Protein AF-A0A7Y1MWD8-F1 (afdb_monomer_lite)

Structure (mmCIF, N/CA/C/O backbone):
data_AF-A0A7Y1MWD8-F1
#
_entry.id   AF-A0A7Y1MWD8-F1
#
loop_
_atom_site.group_PDB
_atom_site.id
_atom_site.type_symbol
_atom_site.label_atom_id
_atom_site.label_alt_id
_atom_site.label_comp_id
_atom_site.label_asym_id
_atom_site.label_entity_id
_atom_site.label_seq_id
_atom_site.pdbx_PDB_ins_code
_atom_site.Cartn_x
_atom_site.Cartn_y
_atom_site.Cartn_z
_atom_site.occupancy
_atom_site.B_iso_or_equiv
_atom_site.auth_seq_id
_atom_site.auth_comp_id
_atom_site.auth_asym_id
_atom_site.auth_atom_id
_atom_site.pdbx_PDB_model_num
ATOM 1 N N . MET A 1 1 ? -10.451 -21.957 -18.153 1.00 35.81 1 MET A N 1
ATOM 2 C CA . MET A 1 1 ? -11.421 -21.081 -18.857 1.00 35.81 1 MET A CA 1
ATOM 3 C C . MET A 1 1 ? -12.885 -21.301 -18.444 1.00 35.81 1 MET A C 1
ATOM 5 O O . MET A 1 1 ? -13.737 -20.634 -19.006 1.00 35.81 1 MET A O 1
ATOM 9 N N . ALA A 1 2 ? -13.194 -22.135 -17.436 1.00 28.91 2 ALA A N 1
ATOM 10 C CA . ALA A 1 2 ? -14.556 -22.263 -16.885 1.00 28.91 2 ALA A CA 1
ATOM 11 C C . ALA A 1 2 ? -14.658 -21.968 -15.367 1.00 28.91 2 ALA A C 1
ATOM 13 O O . ALA A 1 2 ? -15.746 -22.026 -14.815 1.00 28.91 2 ALA A O 1
ATOM 14 N N . GLU A 1 3 ? -13.555 -21.599 -14.703 1.00 30.69 3 GLU A N 1
ATOM 15 C CA . GLU A 1 3 ? -13.519 -21.265 -13.262 1.00 30.69 3 GLU A CA 1
ATOM 16 C C . GLU A 1 3 ? -13.404 -19.757 -12.971 1.00 30.69 3 GLU A C 1
ATOM 18 O O . GLU A 1 3 ? -13.522 -19.333 -11.830 1.00 30.69 3 GLU A O 1
ATOM 23 N N . LEU A 1 4 ? -13.234 -18.918 -13.999 1.00 37.88 4 LEU A N 1
ATOM 24 C CA . LEU A 1 4 ? -13.079 -17.459 -13.855 1.00 37.88 4 LEU A CA 1
ATOM 25 C C . LEU A 1 4 ? -14.415 -16.688 -13.812 1.00 37.88 4 LEU A C 1
ATOM 27 O O . LEU A 1 4 ? -14.412 -15.463 -13.850 1.00 37.88 4 LEU A O 1
ATOM 31 N N . MET A 1 5 ? -15.557 -17.382 -13.758 1.00 34.47 5 MET A N 1
ATOM 32 C CA . MET A 1 5 ? -16.899 -16.772 -13.809 1.00 34.47 5 MET A CA 1
ATOM 33 C C . MET A 1 5 ? -17.680 -16.824 -12.483 1.00 34.47 5 MET A C 1
ATOM 35 O O . MET A 1 5 ? -18.848 -16.448 -12.463 1.00 34.47 5 MET A O 1
ATOM 39 N N . LEU A 1 6 ? -17.058 -17.235 -11.371 1.00 39.47 6 LEU A N 1
ATOM 40 C CA . LEU A 1 6 ? -17.701 -17.293 -10.046 1.00 39.47 6 LEU A CA 1
ATOM 41 C C . LEU A 1 6 ? -16.884 -16.576 -8.952 1.00 39.47 6 LEU A C 1
ATOM 43 O O . LEU A 1 6 ? -16.659 -17.110 -7.873 1.00 39.47 6 LEU A O 1
ATOM 47 N N . LEU A 1 7 ? -16.449 -15.347 -9.224 1.00 43.91 7 LEU A N 1
ATOM 48 C CA . LEU A 1 7 ? -15.982 -14.381 -8.220 1.00 43.91 7 LEU A CA 1
ATOM 49 C C . LEU A 1 7 ? -16.829 -13.125 -8.458 1.00 43.91 7 LEU A C 1
ATOM 51 O O . LEU A 1 7 ? -16.586 -12.396 -9.410 1.00 43.91 7 LEU A O 1
ATOM 55 N N . GLY A 1 8 ? -17.941 -12.885 -7.779 1.00 44.38 8 GLY A N 1
ATOM 56 C CA . GLY A 1 8 ? -18.158 -12.935 -6.342 1.00 44.38 8 GLY A CA 1
ATOM 57 C C . GLY A 1 8 ? -18.746 -11.563 -6.018 1.00 44.38 8 GLY A C 1
ATOM 58 O O . GLY A 1 8 ? -18.102 -10.548 -6.277 1.00 44.38 8 GLY A O 1
ATOM 59 N N . ASP A 1 9 ? -19.995 -11.513 -5.564 1.00 42.94 9 ASP A N 1
ATOM 60 C CA . ASP A 1 9 ? -20.619 -10.282 -5.081 1.00 42.94 9 ASP A CA 1
ATOM 61 C C . ASP A 1 9 ? -19.860 -9.822 -3.829 1.00 42.94 9 ASP A C 1
ATOM 63 O O . ASP A 1 9 ? -20.204 -10.184 -2.705 1.00 42.94 9 ASP A O 1
ATOM 67 N N . TRP A 1 10 ? -18.784 -9.054 -4.014 1.00 56.12 10 TRP A N 1
ATOM 68 C CA . TRP A 1 10 ? -18.056 -8.397 -2.931 1.00 56.12 10 TRP A CA 1
ATOM 69 C C . TRP A 1 10 ? -18.946 -7.281 -2.378 1.00 56.12 10 TRP A C 1
ATOM 71 O O . TRP A 1 10 ? -18.819 -6.112 -2.748 1.00 56.12 10 TRP A O 1
ATOM 81 N N . LYS A 1 11 ? -19.925 -7.648 -1.551 1.00 47.03 11 LYS A N 1
ATOM 82 C CA . LYS A 1 11 ? -20.819 -6.699 -0.897 1.00 47.03 11 LYS A CA 1
ATOM 83 C C . LYS A 1 11 ? -20.106 -6.165 0.339 1.00 47.03 11 LYS A C 1
ATOM 85 O O . LYS A 1 11 ? -19.959 -6.867 1.329 1.00 47.03 11 LYS A O 1
ATOM 90 N N . MET A 1 12 ? -19.615 -4.938 0.227 1.00 64.25 12 MET A N 1
ATOM 91 C CA . MET A 1 12 ? -18.764 -4.302 1.228 1.00 64.25 12 MET A CA 1
ATOM 92 C C . MET A 1 12 ? -19.562 -3.200 1.915 1.00 64.25 12 MET A C 1
ATOM 94 O O . MET A 1 12 ? -20.048 -2.290 1.241 1.00 64.25 12 MET A O 1
ATOM 98 N N . ASP A 1 13 ? -19.671 -3.246 3.241 1.00 69.56 13 ASP A N 1
ATOM 99 C CA . ASP A 1 13 ? -20.407 -2.223 3.997 1.00 69.56 13 ASP A CA 1
ATOM 100 C C . ASP A 1 13 ? -19.641 -0.888 4.076 1.00 69.56 13 ASP A C 1
ATOM 102 O O . ASP A 1 13 ? -20.240 0.175 4.253 1.00 69.56 13 ASP A O 1
ATOM 106 N N . VAL A 1 14 ? -18.312 -0.919 3.893 1.00 79.88 14 VAL A N 1
ATOM 107 C CA . VAL A 1 14 ? -17.433 0.255 3.985 1.00 79.88 14 VAL A CA 1
ATOM 108 C C . VAL A 1 14 ? -16.586 0.408 2.713 1.00 79.88 14 VAL A C 1
ATOM 110 O O . VAL A 1 14 ? -15.815 -0.494 2.375 1.00 79.88 14 VAL A O 1
ATOM 113 N N . PRO A 1 15 ? -16.663 1.550 1.998 1.00 88.62 15 PRO A N 1
ATOM 114 C CA . PRO A 1 15 ? -15.811 1.798 0.839 1.00 88.62 15 PRO A CA 1
ATOM 115 C C . PRO A 1 15 ? -14.349 2.042 1.259 1.00 88.62 15 PRO A C 1
ATOM 117 O O . PRO A 1 15 ? -14.100 2.597 2.336 1.00 88.62 15 PRO A O 1
ATOM 120 N N . PRO A 1 16 ? -13.364 1.720 0.397 1.00 94.50 16 PRO A N 1
ATOM 121 C CA . PRO A 1 16 ? -11.957 1.950 0.705 1.00 94.50 16 PRO A CA 1
ATOM 122 C C . PRO A 1 16 ? -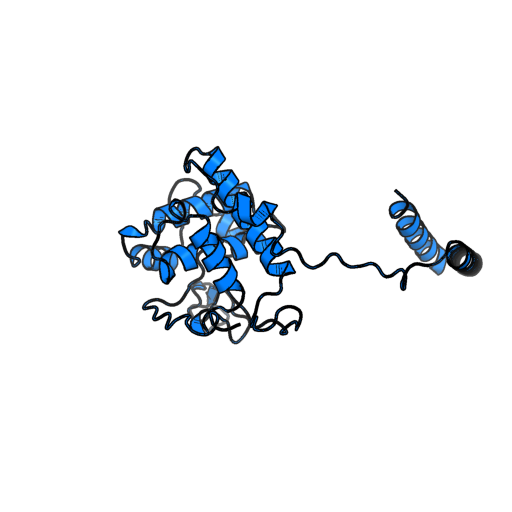11.665 3.441 0.909 1.00 94.50 16 PRO A C 1
ATOM 124 O O . PRO A 1 16 ? -12.227 4.315 0.242 1.00 94.50 16 PRO A O 1
ATOM 127 N N . PHE A 1 17 ? -10.736 3.736 1.814 1.00 94.88 17 PHE A N 1
ATOM 128 C CA . PHE A 1 17 ? -10.360 5.093 2.203 1.00 94.88 17 PHE A CA 1
ATOM 129 C C . PHE A 1 17 ? -8.835 5.223 2.292 1.00 94.88 17 PHE A C 1
ATOM 131 O O . PHE A 1 17 ? -8.158 4.243 2.580 1.00 94.88 17 PHE A O 1
ATOM 138 N N . PRO A 1 18 ? -8.256 6.409 2.037 1.00 96.06 18 PRO A N 1
ATOM 139 C CA . PRO A 1 18 ? -6.812 6.567 2.122 1.00 96.06 18 PRO A CA 1
ATOM 140 C C . PRO A 1 18 ? -6.378 6.593 3.591 1.00 96.06 18 PRO A C 1
ATOM 142 O O . PRO A 1 18 ? -6.902 7.382 4.378 1.00 96.06 18 PRO A O 1
ATOM 145 N N . CYS A 1 19 ? -5.395 5.768 3.937 1.00 95.06 19 CYS A N 1
ATOM 146 C CA . CYS A 1 19 ? -4.824 5.670 5.279 1.00 95.06 19 CYS A CA 1
ATOM 147 C C . CYS A 1 19 ? -3.603 6.588 5.428 1.00 95.06 19 CYS A C 1
ATOM 149 O O . CYS A 1 19 ? -3.406 7.205 6.470 1.00 95.06 19 CYS A O 1
ATOM 151 N N . PHE A 1 20 ? -2.803 6.719 4.365 1.00 94.69 20 PHE A N 1
ATOM 152 C CA . PHE A 1 20 ? -1.527 7.432 4.379 1.00 94.69 20 PHE A CA 1
ATOM 153 C C . PHE A 1 20 ? -1.511 8.600 3.376 1.00 94.69 20 PHE A C 1
ATOM 155 O O . PHE A 1 20 ? -1.855 8.454 2.192 1.00 94.69 20 PHE A O 1
ATOM 162 N N . PHE A 1 21 ? -1.075 9.783 3.818 1.00 93.25 21 PHE A N 1
ATOM 163 C CA . PHE A 1 21 ? -1.112 11.024 3.025 1.00 93.25 21 PHE A CA 1
ATOM 164 C C . PHE A 1 21 ? 0.229 11.348 2.352 1.00 93.25 21 PHE A C 1
ATOM 166 O O . PHE A 1 21 ? 0.897 10.439 1.863 1.00 93.25 21 PHE A O 1
ATOM 173 N N . GLY A 1 22 ? 0.567 12.632 2.185 1.00 89.62 22 GLY A N 1
ATOM 174 C CA . GLY A 1 22 ? 1.819 13.045 1.552 1.00 89.62 22 GLY A CA 1
ATOM 175 C C . GLY A 1 22 ? 3.028 12.735 2.434 1.00 89.62 22 GLY A C 1
ATOM 176 O O . GLY A 1 22 ? 2.896 12.658 3.648 1.00 89.62 22 GLY A O 1
ATOM 177 N N . LEU A 1 23 ? 4.216 12.601 1.832 1.00 89.62 23 LEU A N 1
ATOM 178 C CA . LEU A 1 23 ? 5.446 12.251 2.561 1.00 89.62 23 LEU A CA 1
ATOM 179 C C . LEU A 1 23 ? 5.719 13.200 3.739 1.00 89.62 23 LEU A C 1
ATOM 181 O O . LEU A 1 23 ? 6.055 12.740 4.821 1.00 89.62 23 LEU A O 1
ATOM 185 N N . LYS A 1 24 ? 5.519 14.511 3.545 1.00 88.00 24 LYS A N 1
ATOM 186 C CA . LYS A 1 24 ? 5.703 15.514 4.607 1.00 88.00 24 LYS A CA 1
ATOM 187 C C . LYS A 1 24 ? 4.749 15.309 5.783 1.00 88.00 24 LYS A C 1
ATOM 189 O O . LYS A 1 24 ? 5.176 15.416 6.923 1.00 88.00 24 LYS A O 1
ATOM 194 N N . ASP A 1 25 ? 3.481 15.013 5.497 1.00 87.19 25 ASP A N 1
ATOM 195 C CA . ASP A 1 25 ? 2.478 14.758 6.535 1.00 87.19 25 ASP A CA 1
ATOM 196 C C . ASP A 1 25 ? 2.807 13.452 7.269 1.00 87.19 25 ASP A C 1
ATOM 198 O O . ASP A 1 25 ? 2.752 13.386 8.490 1.00 87.19 25 ASP A O 1
ATOM 202 N N . PHE A 1 26 ? 3.209 12.428 6.512 1.00 89.19 26 PHE A N 1
ATOM 203 C CA . PHE A 1 26 ? 3.546 11.108 7.031 1.00 89.19 26 PHE A CA 1
ATOM 204 C C . PHE A 1 26 ? 4.786 11.123 7.937 1.00 89.19 26 PHE A C 1
ATOM 206 O O . PHE A 1 26 ? 4.775 10.508 8.994 1.00 89.19 26 PHE A O 1
ATOM 213 N N . GLN A 1 27 ? 5.825 11.881 7.577 1.00 87.94 27 GLN A N 1
ATOM 214 C CA . GLN A 1 27 ? 7.021 12.067 8.410 1.00 87.94 27 GLN A CA 1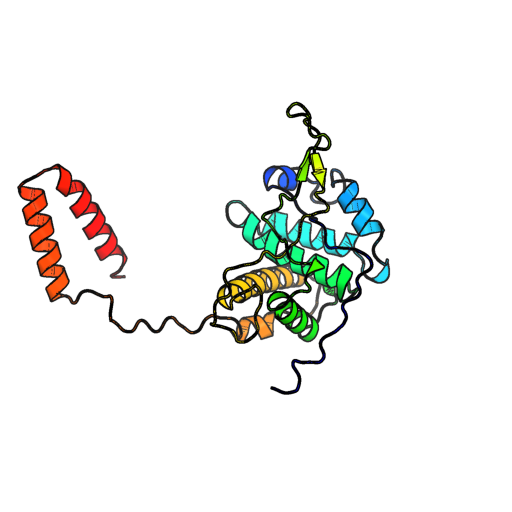
ATOM 215 C C . GLN A 1 27 ? 6.746 12.839 9.712 1.00 87.94 27 GLN A C 1
ATOM 217 O O . GLN A 1 27 ? 7.580 12.823 10.612 1.00 87.94 27 GLN A O 1
ATOM 222 N N . GLY A 1 28 ? 5.609 13.534 9.811 1.00 84.81 28 GLY A N 1
ATOM 223 C CA . GLY A 1 28 ? 5.189 14.233 11.026 1.00 84.81 28 GLY A CA 1
ATOM 224 C C . GLY A 1 28 ? 4.442 13.357 12.038 1.00 84.81 28 GLY A C 1
ATOM 225 O O . GLY A 1 28 ? 4.146 13.845 13.133 1.00 84.81 28 GLY A O 1
ATOM 226 N N . LEU A 1 29 ? 4.118 12.108 11.680 1.00 87.50 29 LEU A N 1
ATOM 227 C CA . LEU A 1 29 ? 3.439 11.154 12.559 1.00 87.50 29 LEU A CA 1
ATOM 228 C C . LEU A 1 29 ? 4.373 10.646 13.659 1.00 87.50 29 LEU A C 1
ATOM 230 O O . LEU A 1 29 ? 5.594 10.623 13.495 1.00 87.50 29 LEU A O 1
ATOM 234 N N . ASN A 1 30 ? 3.792 10.209 14.775 1.00 83.94 30 ASN A N 1
ATOM 235 C CA . ASN A 1 30 ? 4.554 9.506 15.796 1.00 83.94 30 ASN A CA 1
ATOM 236 C C . ASN A 1 30 ? 4.939 8.104 15.295 1.00 83.94 30 ASN A C 1
ATOM 238 O O . ASN A 1 30 ? 4.140 7.405 14.668 1.00 83.94 30 ASN A O 1
ATOM 242 N N . THR A 1 31 ? 6.173 7.689 15.560 1.00 79.50 31 THR A N 1
ATOM 243 C CA . THR A 1 31 ? 6.682 6.351 15.240 1.00 79.50 31 THR A CA 1
ATOM 244 C C . THR A 1 31 ? 6.049 5.265 16.107 1.00 79.50 31 THR A C 1
ATOM 246 O O . THR A 1 31 ? 5.780 4.180 15.603 1.00 79.50 31 THR A O 1
ATOM 249 N N . HIS A 1 32 ? 5.801 5.542 17.390 1.00 76.88 32 HIS A N 1
ATOM 250 C CA . HIS A 1 32 ? 5.496 4.515 18.396 1.00 76.88 32 HIS A CA 1
ATOM 251 C C . HIS A 1 32 ? 4.019 4.412 18.770 1.00 76.88 32 HIS A C 1
ATOM 253 O O . HIS A 1 32 ? 3.574 3.363 19.228 1.00 76.88 32 HIS A O 1
ATOM 259 N N . ASP A 1 33 ? 3.255 5.482 18.587 1.00 84.81 33 ASP A N 1
ATOM 260 C CA . ASP A 1 33 ? 1.837 5.523 18.929 1.00 84.81 33 ASP A CA 1
ATOM 261 C C . ASP A 1 33 ? 1.013 6.128 17.790 1.00 84.81 33 ASP A C 1
ATOM 263 O O . ASP A 1 33 ? 1.538 6.421 16.717 1.00 84.81 33 ASP A O 1
ATOM 267 N N . LEU A 1 34 ? -0.297 6.244 18.008 1.00 85.62 34 LEU A N 1
ATOM 268 C CA . LEU A 1 34 ? -1.229 6.854 17.063 1.00 85.62 34 LEU A CA 1
ATOM 269 C C . LEU A 1 34 ? -1.530 8.329 17.407 1.00 85.62 34 LEU A C 1
ATOM 271 O O . LEU A 1 34 ? -2.643 8.814 17.164 1.00 85.62 34 LEU A O 1
ATOM 275 N N . ASP A 1 35 ? -0.585 9.015 18.059 1.00 77.12 35 ASP A N 1
ATOM 276 C CA . ASP A 1 35 ? -0.647 10.453 18.285 1.00 77.12 35 ASP A CA 1
ATOM 277 C C . ASP A 1 35 ? -0.299 11.207 16.995 1.00 77.12 35 ASP A C 1
ATOM 279 O O . ASP A 1 35 ? 0.701 10.936 16.325 1.00 77.12 35 ASP A O 1
ATOM 283 N N . LYS A 1 36 ? -1.120 12.213 16.678 1.00 84.75 36 LYS A N 1
ATOM 284 C CA . LYS A 1 36 ? -1.130 12.994 15.420 1.00 84.75 36 LYS A CA 1
ATOM 285 C C . LYS A 1 36 ? -1.690 12.282 14.187 1.00 84.75 36 LYS A C 1
ATOM 287 O O . LYS A 1 36 ? -1.770 12.911 13.126 1.00 84.75 36 LYS A O 1
ATOM 292 N N . GLU A 1 37 ? -2.141 11.036 14.297 1.00 90.19 37 GLU A N 1
ATOM 293 C CA . GLU A 1 37 ? -2.909 10.387 13.239 1.00 90.19 37 GLU A CA 1
ATOM 294 C C . GLU A 1 37 ? -4.157 11.199 12.890 1.00 90.19 37 GLU A C 1
ATOM 296 O O . GLU A 1 37 ? -4.806 11.827 13.731 1.00 90.19 37 GLU A O 1
ATOM 301 N N . ASN A 1 38 ? -4.527 11.162 11.612 1.00 91.38 38 ASN A N 1
ATOM 302 C CA . ASN A 1 38 ? -5.751 11.803 11.169 1.00 91.38 38 ASN A CA 1
ATOM 303 C C . ASN A 1 38 ? -6.965 11.150 11.853 1.00 91.38 38 ASN A C 1
ATOM 305 O O . ASN A 1 38 ? -7.164 9.938 11.754 1.00 91.38 38 ASN A O 1
ATOM 309 N N . SER A 1 39 ? -7.794 11.964 12.509 1.00 90.81 39 SER A N 1
ATOM 310 C CA . SER A 1 39 ? -8.936 11.484 13.292 1.00 90.81 39 SER A CA 1
ATOM 311 C C . SER A 1 39 ? -9.958 10.706 12.464 1.00 90.81 39 SER A C 1
ATOM 313 O O . SER A 1 39 ? -10.532 9.748 12.971 1.00 90.81 39 SER A O 1
ATOM 315 N N . GLU A 1 40 ? -10.159 11.059 11.191 1.00 91.62 40 GLU A N 1
ATOM 316 C CA . GLU A 1 40 ? -11.082 10.342 10.304 1.00 91.62 40 GLU A CA 1
ATOM 317 C C . GLU A 1 40 ? -10.525 8.966 9.913 1.00 91.62 40 GLU A C 1
ATOM 319 O O . GLU A 1 40 ? -11.274 7.995 9.856 1.00 91.62 40 GLU A O 1
ATOM 324 N N . VAL A 1 41 ? -9.211 8.856 9.683 1.00 92.94 41 VAL A N 1
ATOM 325 C CA . VAL A 1 41 ? -8.562 7.557 9.426 1.00 92.94 41 VAL A CA 1
ATOM 326 C C . VAL A 1 41 ? -8.692 6.659 10.650 1.00 92.94 41 VAL A C 1
ATOM 328 O O . VAL A 1 41 ? -9.110 5.512 10.518 1.00 92.94 41 VAL A O 1
ATOM 331 N N . ARG A 1 42 ? -8.402 7.195 11.840 1.00 93.31 42 ARG A N 1
ATOM 332 C CA . ARG A 1 42 ? -8.526 6.460 13.102 1.00 93.31 42 ARG A CA 1
ATOM 333 C C . ARG A 1 42 ? -9.959 5.994 13.347 1.00 93.31 42 ARG A C 1
ATOM 335 O O . ARG A 1 42 ? -10.164 4.811 13.568 1.00 93.31 42 ARG A O 1
ATOM 342 N N . GLN A 1 43 ? -10.942 6.881 13.191 1.00 92.94 43 GLN A N 1
ATOM 343 C CA . GLN A 1 43 ? -12.358 6.535 13.336 1.00 92.94 43 GLN A CA 1
ATOM 344 C C . GLN A 1 43 ? -12.787 5.419 12.373 1.00 92.94 43 GLN A C 1
ATOM 346 O O . GLN A 1 43 ? -13.545 4.535 12.761 1.00 92.94 43 GLN A O 1
ATOM 351 N N . LYS A 1 44 ? -12.317 5.448 11.119 1.00 93.31 44 LYS A N 1
ATOM 352 C CA . LYS A 1 44 ? -12.633 4.391 10.151 1.00 93.31 44 LYS A CA 1
ATOM 353 C C . LYS A 1 44 ? -11.993 3.061 10.520 1.00 93.31 44 LYS A C 1
ATOM 355 O O . LYS A 1 44 ? -12.654 2.046 10.373 1.00 93.31 44 LYS A O 1
ATOM 360 N N . LEU A 1 45 ? -10.751 3.063 11.007 1.00 94.44 45 LEU A N 1
ATOM 361 C CA . LEU A 1 45 ? -10.082 1.848 11.483 1.00 94.44 45 LEU A CA 1
ATOM 362 C C . LEU A 1 45 ? -10.737 1.291 12.755 1.00 94.44 45 LEU A C 1
ATOM 364 O O . LEU A 1 45 ? -10.909 0.083 12.851 1.00 94.44 45 LEU A O 1
ATOM 368 N N . ASP A 1 46 ? -11.149 2.154 13.688 1.00 93.44 46 ASP A N 1
ATOM 369 C CA . ASP A 1 46 ? -11.883 1.769 14.905 1.00 93.44 46 ASP A CA 1
ATOM 370 C C . ASP A 1 46 ? -13.269 1.179 14.592 1.00 93.44 46 ASP A C 1
ATOM 372 O O . ASP A 1 46 ? -13.809 0.406 15.379 1.00 93.44 46 ASP A O 1
ATOM 376 N N . GLY A 1 47 ? -13.856 1.549 13.449 1.00 92.06 47 GLY A N 1
ATOM 377 C CA . GLY A 1 47 ? -15.129 1.010 12.969 1.00 92.06 47 GLY A CA 1
ATOM 378 C C . GLY A 1 47 ? -15.029 -0.347 12.264 1.00 92.06 47 GLY A C 1
ATOM 379 O O . GLY A 1 47 ? -16.066 -0.905 11.914 1.00 92.06 47 GLY A O 1
ATOM 380 N N . ILE A 1 48 ? -13.820 -0.866 12.027 1.00 93.38 48 ILE A N 1
ATOM 381 C CA . ILE A 1 48 ? -13.612 -2.202 11.449 1.00 93.38 48 ILE A CA 1
ATOM 382 C C . ILE A 1 48 ? -13.768 -3.249 12.554 1.00 93.38 48 ILE A C 1
ATOM 384 O O . ILE A 1 48 ? -13.465 -2.983 13.717 1.00 93.38 48 ILE A O 1
ATOM 388 N N . ASP A 1 49 ? -14.236 -4.445 12.191 1.00 91.19 49 ASP A N 1
ATOM 389 C CA . ASP A 1 49 ? -14.383 -5.558 13.127 1.00 91.19 49 ASP A CA 1
ATOM 390 C C . ASP A 1 49 ? -13.097 -5.775 13.944 1.00 91.19 49 ASP A C 1
ATOM 392 O O . ASP A 1 49 ? -11.983 -5.840 13.412 1.00 91.19 49 ASP A O 1
ATOM 396 N N . ILE A 1 50 ? -13.262 -5.894 15.263 1.00 90.94 50 ILE A N 1
ATOM 397 C CA . ILE A 1 50 ? -12.164 -6.057 16.218 1.00 90.94 50 ILE A CA 1
ATOM 398 C C . ILE A 1 50 ? -11.268 -7.261 15.885 1.00 90.94 50 ILE A C 1
ATOM 400 O O . ILE A 1 50 ? -10.063 -7.220 16.141 1.00 90.94 50 ILE A O 1
ATOM 404 N N . ARG A 1 51 ? -11.826 -8.309 15.264 1.00 92.56 51 ARG A N 1
ATOM 405 C CA . ARG A 1 51 ? -11.106 -9.517 14.832 1.00 92.56 51 ARG A CA 1
ATOM 406 C C . ARG A 1 51 ? -10.054 -9.221 13.762 1.00 92.56 51 ARG A C 1
ATOM 408 O O . ARG A 1 51 ? -9.047 -9.919 13.706 1.00 92.56 51 ARG A O 1
ATOM 415 N N . CYS A 1 52 ? -10.230 -8.158 12.976 1.00 92.88 52 CYS A N 1
ATOM 416 C CA . CYS A 1 52 ? -9.276 -7.744 11.948 1.00 92.88 52 CYS A CA 1
ATOM 417 C C . CYS A 1 52 ? -8.036 -7.038 12.522 1.00 92.88 52 CYS A C 1
ATOM 419 O O . CYS A 1 52 ? -7.087 -6.775 11.783 1.00 92.88 52 CYS A O 1
ATOM 421 N N . ALA A 1 53 ? -8.036 -6.683 13.817 1.00 95.50 53 ALA A N 1
ATOM 422 C CA . ALA A 1 53 ? -6.948 -5.957 14.478 1.00 95.50 53 ALA A CA 1
ATOM 423 C C . ALA A 1 53 ? -6.451 -4.748 13.649 1.00 95.50 53 ALA A C 1
ATOM 425 O O . ALA A 1 53 ? -5.250 -4.579 13.406 1.00 95.50 53 ALA A O 1
ATOM 426 N N . ALA A 1 54 ? -7.390 -3.922 13.169 1.00 96.38 54 ALA A N 1
ATOM 427 C CA . ALA A 1 54 ? -7.142 -2.892 12.157 1.00 96.38 54 ALA A CA 1
ATOM 428 C C . ALA A 1 54 ? -6.060 -1.878 12.558 1.00 96.38 54 ALA A C 1
ATOM 430 O O . ALA A 1 54 ? -5.175 -1.573 11.757 1.00 96.38 54 ALA A O 1
ATOM 431 N N . LEU A 1 55 ? -6.086 -1.396 13.806 1.00 95.69 55 LEU A N 1
ATOM 432 C CA . LEU A 1 55 ? -5.072 -0.470 14.318 1.00 95.69 55 LEU A CA 1
ATOM 433 C C . LEU A 1 55 ? -3.678 -1.104 14.375 1.00 95.69 55 LEU A C 1
ATOM 435 O O . LEU A 1 55 ? -2.706 -0.462 13.988 1.00 95.69 55 LEU A O 1
ATOM 439 N N . SER A 1 56 ? -3.570 -2.363 14.809 1.00 96.12 56 SER A N 1
ATOM 440 C CA . SER A 1 56 ? -2.290 -3.078 14.843 1.00 96.12 56 SER A CA 1
ATOM 441 C C . SER A 1 56 ? -1.741 -3.279 13.431 1.00 96.12 56 SER A C 1
ATOM 443 O O . SER A 1 56 ? -0.583 -2.964 13.172 1.00 96.12 56 SER A O 1
ATOM 445 N N . SER A 1 57 ? -2.588 -3.707 12.490 1.00 97.56 57 SER A N 1
ATOM 446 C CA . SER A 1 57 ? -2.211 -3.853 11.077 1.00 97.56 57 SER A CA 1
ATOM 447 C C . SER A 1 57 ? -1.762 -2.518 10.466 1.00 97.56 57 SER A C 1
ATOM 449 O O . SER A 1 57 ? -0.738 -2.460 9.786 1.00 97.56 57 SER A O 1
ATOM 451 N N . TYR A 1 58 ? -2.474 -1.424 10.755 1.00 97.44 58 TYR A N 1
ATOM 452 C CA . TYR A 1 58 ? -2.085 -0.076 10.335 1.00 97.44 58 TYR A CA 1
ATOM 453 C C . TYR A 1 58 ? -0.720 0.335 10.907 1.00 97.44 58 TYR A C 1
ATOM 455 O O . TYR A 1 58 ? 0.120 0.843 10.163 1.00 97.44 58 TYR A O 1
ATOM 463 N N . SER A 1 59 ? -0.472 0.092 12.198 1.00 96.38 59 SER A N 1
ATOM 464 C CA . SER A 1 59 ? 0.798 0.427 12.856 1.00 96.38 59 SER A CA 1
ATOM 465 C C . SER A 1 59 ? 1.987 -0.309 12.241 1.00 96.38 59 SER A C 1
ATOM 467 O O . SER A 1 59 ? 3.031 0.305 12.026 1.00 96.38 59 SER A O 1
ATOM 469 N N . LEU A 1 60 ? 1.822 -1.583 11.876 1.00 97.12 60 LEU A N 1
ATOM 470 C CA . LEU A 1 60 ? 2.860 -2.359 11.191 1.00 97.12 60 LEU A CA 1
ATOM 471 C C . LEU A 1 60 ? 3.185 -1.790 9.809 1.00 97.12 60 LEU A C 1
ATOM 473 O O . LEU A 1 60 ? 4.351 -1.623 9.450 1.00 97.12 60 LEU A O 1
ATOM 477 N N . VAL A 1 61 ? 2.156 -1.426 9.042 1.00 97.38 61 VAL A N 1
ATOM 478 C CA . VAL A 1 61 ? 2.344 -0.782 7.736 1.00 97.38 61 VAL A CA 1
ATOM 479 C C . VAL A 1 61 ? 3.001 0.590 7.887 1.00 97.38 61 VAL A C 1
ATOM 481 O O . VAL A 1 61 ? 3.874 0.945 7.093 1.00 97.38 61 VAL A O 1
ATOM 484 N N . LYS A 1 62 ? 2.626 1.360 8.914 1.00 96.00 62 LYS A N 1
ATOM 485 C CA . LYS A 1 62 ? 3.259 2.643 9.229 1.00 96.00 62 LYS A CA 1
ATOM 486 C C . LYS A 1 62 ? 4.749 2.467 9.526 1.00 96.00 62 LYS A C 1
ATOM 488 O O . LYS A 1 62 ? 5.551 3.179 8.924 1.00 96.00 62 LYS A O 1
ATOM 493 N N . ALA A 1 63 ? 5.108 1.525 10.399 1.00 94.94 63 ALA A N 1
ATOM 494 C CA . ALA A 1 63 ? 6.498 1.234 10.748 1.00 94.94 63 ALA A CA 1
ATOM 495 C C . ALA A 1 63 ? 7.321 0.884 9.498 1.00 94.94 63 ALA A C 1
ATOM 497 O O . ALA A 1 63 ? 8.312 1.550 9.202 1.00 94.94 63 ALA A O 1
ATOM 498 N N . PHE A 1 64 ? 6.817 -0.042 8.676 1.00 96.12 64 PHE A N 1
ATOM 499 C CA . PHE A 1 64 ? 7.450 -0.413 7.412 1.00 96.12 64 PHE A CA 1
ATOM 500 C C . PHE A 1 64 ? 7.658 0.781 6.465 1.00 96.12 64 PHE A C 1
ATOM 502 O O . PHE A 1 64 ? 8.720 0.938 5.862 1.00 96.12 64 PHE A O 1
ATOM 509 N N . LEU A 1 65 ? 6.649 1.643 6.304 1.00 95.62 65 LEU A N 1
ATOM 510 C CA . LEU A 1 65 ? 6.754 2.806 5.421 1.00 95.62 65 LEU A CA 1
ATOM 511 C C . LEU A 1 65 ? 7.745 3.854 5.948 1.00 95.62 65 LEU A C 1
ATOM 513 O O . LEU A 1 65 ? 8.436 4.481 5.142 1.00 95.62 65 LEU A O 1
ATOM 517 N N . LEU A 1 66 ? 7.829 4.051 7.265 1.00 92.81 66 LEU A N 1
ATOM 518 C CA . LEU A 1 66 ? 8.797 4.970 7.872 1.00 92.81 66 LEU A CA 1
ATOM 519 C C . LEU A 1 66 ? 10.237 4.512 7.620 1.00 92.81 66 LEU A C 1
ATOM 521 O O . LEU A 1 66 ? 11.092 5.345 7.319 1.00 92.81 66 LEU A O 1
ATOM 525 N N . GLU A 1 67 ? 10.484 3.206 7.666 1.00 92.06 67 GLU A N 1
ATOM 526 C CA . GLU A 1 67 ? 11.819 2.639 7.488 1.00 92.06 67 GLU A CA 1
ATOM 527 C C . GLU A 1 67 ? 12.216 2.476 6.009 1.00 92.06 67 GLU A C 1
ATOM 529 O O . GLU A 1 67 ? 13.315 2.856 5.597 1.00 92.06 67 GLU A O 1
ATOM 534 N N . HIS A 1 68 ? 11.314 1.968 5.164 1.00 90.69 68 HIS A N 1
ATOM 535 C CA . HIS A 1 68 ? 11.679 1.500 3.821 1.00 90.69 68 HIS A CA 1
ATOM 536 C C . HIS A 1 68 ? 11.211 2.405 2.674 1.00 90.69 68 HIS A C 1
ATOM 538 O O . HIS A 1 68 ? 11.716 2.288 1.551 1.00 90.69 68 HIS A O 1
ATOM 544 N N . ALA A 1 69 ? 10.283 3.335 2.917 1.00 86.56 69 ALA A N 1
ATOM 545 C CA . ALA A 1 69 ? 9.594 4.081 1.863 1.00 86.56 69 ALA A CA 1
ATOM 546 C C . ALA A 1 69 ? 10.007 5.562 1.777 1.00 86.56 69 ALA A C 1
ATOM 548 O O . ALA A 1 69 ? 9.171 6.439 1.593 1.00 86.56 69 ALA A O 1
ATOM 549 N N . LEU A 1 70 ? 11.301 5.878 1.867 1.00 82.75 70 LEU A N 1
ATOM 550 C CA . LEU A 1 70 ? 11.779 7.268 1.817 1.00 82.75 70 LEU A CA 1
ATOM 551 C C . LEU A 1 70 ? 11.888 7.843 0.392 1.00 82.75 70 LEU A C 1
ATOM 553 O O . LEU A 1 70 ? 12.156 7.137 -0.587 1.00 82.75 70 LEU A O 1
ATOM 557 N N . GLY A 1 71 ? 11.721 9.165 0.289 1.00 88.50 71 GLY A N 1
ATOM 558 C CA . GLY A 1 71 ? 11.969 9.938 -0.929 1.00 88.50 71 GLY A CA 1
ATOM 559 C C . GLY A 1 71 ? 11.084 9.522 -2.106 1.00 88.50 71 GLY A C 1
ATOM 560 O O . GLY A 1 71 ? 9.860 9.445 -1.989 1.00 88.50 71 GLY A O 1
ATOM 561 N N . SER A 1 72 ? 11.706 9.251 -3.254 1.00 87.62 72 SER A N 1
ATOM 562 C CA . SER A 1 72 ? 11.010 8.870 -4.491 1.00 87.62 72 SER A CA 1
ATOM 563 C C . SER A 1 72 ? 10.251 7.540 -4.386 1.00 87.62 72 SER A C 1
ATOM 565 O O . SER A 1 72 ? 9.288 7.333 -5.124 1.00 87.62 72 SER A O 1
ATOM 567 N N . ARG A 1 73 ? 10.625 6.659 -3.446 1.00 90.31 73 ARG A N 1
ATOM 568 C CA . ARG A 1 73 ? 9.992 5.341 -3.257 1.00 90.31 73 ARG A CA 1
ATOM 569 C C . ARG A 1 73 ? 8.667 5.405 -2.503 1.00 90.31 73 ARG A C 1
ATOM 571 O O . ARG A 1 73 ? 7.840 4.509 -2.675 1.00 90.31 73 ARG A O 1
ATOM 578 N N . PHE A 1 74 ? 8.427 6.473 -1.734 1.00 94.12 74 PHE A N 1
ATOM 579 C CA . PHE A 1 74 ? 7.254 6.594 -0.863 1.00 94.12 74 PHE A CA 1
ATOM 580 C C . PHE A 1 74 ? 5.939 6.365 -1.600 1.00 94.12 74 PHE A C 1
ATOM 582 O O . PHE A 1 74 ? 5.071 5.633 -1.134 1.00 94.12 74 PHE A O 1
ATOM 589 N N . GLY A 1 75 ? 5.789 6.974 -2.779 1.00 94.44 75 GLY A N 1
ATOM 590 C CA . GLY A 1 75 ? 4.562 6.878 -3.564 1.00 94.44 75 GLY A CA 1
ATOM 591 C C . GLY A 1 75 ? 4.215 5.440 -3.951 1.00 94.44 75 GLY A C 1
ATOM 592 O O . GLY A 1 75 ? 3.061 5.042 -3.794 1.00 94.44 75 GLY A O 1
ATOM 593 N N . ILE A 1 76 ? 5.216 4.685 -4.412 1.00 94.25 76 ILE A N 1
ATOM 594 C CA . ILE A 1 76 ? 5.074 3.303 -4.885 1.00 94.25 76 ILE A CA 1
ATOM 595 C C . ILE A 1 76 ? 4.817 2.367 -3.703 1.00 94.25 76 ILE A C 1
ATOM 597 O O . ILE A 1 76 ? 3.829 1.636 -3.713 1.00 94.25 76 ILE A O 1
ATOM 601 N N . TYR A 1 77 ? 5.646 2.452 -2.660 1.00 97.12 77 TYR A N 1
ATOM 602 C CA . TYR A 1 77 ? 5.543 1.581 -1.488 1.00 97.12 77 TYR A CA 1
ATOM 603 C C . TYR A 1 77 ? 4.205 1.763 -0.780 1.00 97.12 77 TYR A C 1
ATOM 605 O O . TYR A 1 77 ? 3.465 0.802 -0.593 1.00 97.12 77 TYR A O 1
ATOM 613 N N . ARG A 1 78 ? 3.848 3.016 -0.477 1.00 96.81 78 ARG A N 1
ATOM 614 C CA . ARG A 1 78 ? 2.572 3.361 0.150 1.00 96.81 78 ARG A CA 1
ATOM 615 C C . ARG A 1 78 ? 1.387 2.896 -0.682 1.00 96.81 78 ARG A C 1
ATOM 617 O O . ARG A 1 78 ? 0.436 2.379 -0.121 1.00 96.81 78 ARG A O 1
ATOM 624 N N . SER A 1 79 ? 1.423 3.080 -2.004 1.00 95.25 79 SER A N 1
ATOM 625 C CA . SER A 1 79 ? 0.317 2.650 -2.862 1.00 95.25 79 SER A CA 1
ATOM 626 C C . SER A 1 79 ? 0.126 1.134 -2.844 1.00 95.25 79 SER A C 1
ATOM 628 O O . SER A 1 79 ? -1.015 0.687 -2.851 1.00 95.25 79 SER A O 1
ATOM 630 N N . ALA A 1 80 ? 1.209 0.356 -2.866 1.00 96.94 80 ALA A N 1
ATOM 631 C CA . ALA A 1 80 ? 1.127 -1.100 -2.872 1.00 96.94 80 ALA A CA 1
ATOM 632 C C . ALA A 1 80 ? 0.675 -1.643 -1.510 1.00 96.94 80 ALA A C 1
ATOM 634 O O . ALA A 1 80 ? -0.285 -2.406 -1.441 1.00 96.94 80 ALA A O 1
ATOM 635 N N . ILE A 1 81 ? 1.305 -1.200 -0.418 1.00 98.12 81 ILE A N 1
ATOM 636 C CA . ILE A 1 81 ? 1.004 -1.757 0.904 1.00 98.12 81 ILE A CA 1
ATOM 637 C C . ILE A 1 81 ? -0.348 -1.293 1.457 1.00 98.12 81 ILE A C 1
ATOM 639 O O . ILE A 1 81 ? -1.025 -2.046 2.145 1.00 98.12 81 ILE A O 1
ATOM 643 N N . GLU A 1 82 ? -0.795 -0.080 1.116 1.00 97.88 82 GLU A N 1
ATOM 644 C CA . GLU A 1 82 ? -2.118 0.406 1.517 1.00 97.88 82 GLU A CA 1
ATOM 645 C C . GLU A 1 82 ? -3.244 -0.353 0.805 1.00 97.88 82 GLU A C 1
ATOM 647 O O . GLU A 1 82 ? -4.289 -0.582 1.406 1.00 97.88 82 GLU A O 1
ATOM 652 N N . LYS A 1 83 ? -3.036 -0.793 -0.447 1.00 97.75 83 LYS A N 1
ATOM 653 C CA . LYS A 1 83 ? -3.981 -1.693 -1.127 1.00 97.75 83 LYS A CA 1
ATOM 654 C C . LYS A 1 83 ? -4.123 -3.007 -0.367 1.00 97.75 83 LYS A C 1
ATOM 656 O O . LYS A 1 83 ? -5.252 -3.417 -0.122 1.00 97.75 83 LYS A O 1
ATOM 661 N N . LEU A 1 84 ? -3.001 -3.623 0.019 1.00 98.50 84 LEU A N 1
ATOM 662 C CA . LEU A 1 84 ? -3.009 -4.869 0.787 1.00 98.50 84 LEU A CA 1
ATOM 663 C C . LEU A 1 84 ? -3.695 -4.679 2.144 1.00 98.50 84 LEU A C 1
ATOM 665 O O . LEU A 1 84 ? -4.572 -5.465 2.484 1.00 98.50 84 LEU A O 1
ATOM 669 N N . LEU A 1 85 ? -3.353 -3.610 2.872 1.00 98.56 85 LEU A N 1
ATOM 670 C CA . LEU A 1 85 ? -3.969 -3.272 4.158 1.00 98.56 85 LEU A CA 1
ATOM 671 C C . LEU A 1 85 ? -5.487 -3.115 4.037 1.00 98.56 85 LEU A C 1
ATOM 673 O O . LEU A 1 85 ? -6.239 -3.699 4.805 1.00 98.56 85 LEU A O 1
ATOM 677 N N . LEU A 1 86 ? -5.961 -2.328 3.071 1.00 97.69 86 LEU A N 1
ATOM 678 C CA . LEU A 1 86 ? -7.398 -2.140 2.893 1.00 97.69 86 LEU A CA 1
ATOM 679 C C . LEU A 1 86 ? -8.077 -3.444 2.478 1.00 97.69 86 LEU A C 1
ATOM 681 O O . LEU A 1 86 ? -9.174 -3.727 2.946 1.00 97.69 86 LEU A O 1
ATOM 685 N N . TRP A 1 87 ? -7.459 -4.227 1.593 1.00 97.62 87 TRP A N 1
ATOM 686 C CA . TRP A 1 87 ? -8.037 -5.485 1.130 1.00 97.62 87 TRP A CA 1
ATOM 687 C C . TRP A 1 87 ? -8.143 -6.499 2.271 1.00 97.62 87 TRP A C 1
ATOM 689 O O . TRP A 1 87 ? -9.203 -7.086 2.467 1.00 97.62 87 TRP A O 1
ATOM 699 N N . CYS A 1 88 ? -7.095 -6.651 3.084 1.00 97.25 88 CYS A N 1
ATOM 700 C CA . CYS A 1 88 ? -7.122 -7.602 4.191 1.00 97.25 88 CYS A CA 1
ATOM 701 C C . CYS A 1 88 ? -8.158 -7.213 5.248 1.00 97.25 88 CYS A C 1
ATOM 703 O O . CYS A 1 88 ? -8.823 -8.088 5.786 1.00 97.25 88 CYS A O 1
ATOM 705 N N . LEU A 1 89 ? -8.347 -5.914 5.501 1.00 96.81 89 LEU A N 1
ATOM 706 C CA . LEU A 1 89 ? -9.283 -5.440 6.517 1.00 96.81 89 LEU A CA 1
ATOM 707 C C . LEU A 1 89 ? -10.736 -5.397 6.045 1.00 96.81 89 LEU A C 1
ATOM 709 O O . LEU A 1 89 ? -11.626 -5.666 6.844 1.00 96.81 89 LEU A O 1
ATOM 713 N N . LEU A 1 90 ? -10.977 -5.011 4.791 1.00 95.56 90 LEU A N 1
ATOM 714 C CA . LEU A 1 90 ? -12.328 -4.770 4.286 1.00 95.56 90 LEU A CA 1
ATOM 715 C C . LEU A 1 90 ? -12.889 -5.964 3.510 1.00 95.56 90 LEU A C 1
ATOM 717 O O . LEU A 1 90 ? -14.102 -6.100 3.451 1.00 95.56 90 LEU A O 1
ATOM 721 N N . VAL A 1 91 ? -12.037 -6.759 2.848 1.00 94.75 91 VAL A N 1
ATOM 722 C CA . VAL A 1 91 ? -12.468 -7.838 1.936 1.00 94.75 91 VAL A CA 1
ATOM 723 C C . VAL A 1 91 ? -12.342 -9.200 2.605 1.00 94.75 91 VAL A C 1
ATOM 725 O O . VAL A 1 91 ? -13.293 -9.972 2.614 1.00 94.75 91 VAL A O 1
ATOM 728 N N . VAL A 1 92 ? -11.157 -9.512 3.135 1.00 95.50 92 VAL A N 1
ATOM 729 C CA . VAL A 1 92 ? -10.873 -10.831 3.733 1.00 95.50 92 VAL A CA 1
ATOM 730 C C . VAL A 1 92 ? -11.061 -10.845 5.251 1.00 95.50 92 VAL A C 1
ATOM 732 O O . VAL A 1 92 ? -11.109 -11.914 5.851 1.00 95.50 92 VAL A O 1
ATOM 735 N N . GLU A 1 93 ? -11.213 -9.669 5.862 1.00 95.69 93 GLU A N 1
ATOM 736 C CA . GLU A 1 93 ? -11.454 -9.484 7.297 1.00 95.69 93 GLU A CA 1
ATOM 737 C C . GLU A 1 93 ? -10.421 -10.204 8.188 1.00 95.69 93 GLU A C 1
ATOM 739 O O . GLU A 1 93 ? -10.743 -10.813 9.210 1.00 95.69 93 GLU A O 1
ATOM 744 N N . LYS A 1 94 ? -9.145 -10.130 7.794 1.00 96.56 94 LYS A N 1
ATOM 745 C CA . LYS A 1 94 ? -8.008 -10.702 8.526 1.00 96.56 94 LYS A CA 1
ATOM 746 C C . LYS A 1 94 ? -7.002 -9.619 8.929 1.00 96.56 94 LYS A C 1
ATOM 748 O O . LYS A 1 94 ? -6.744 -8.687 8.157 1.00 96.56 94 LYS A O 1
ATOM 753 N N . PRO A 1 95 ? -6.350 -9.767 10.097 1.00 97.94 95 PRO A N 1
ATOM 754 C CA . PRO A 1 95 ? -5.123 -9.042 10.393 1.00 97.94 95 PRO A CA 1
ATOM 755 C C . PRO A 1 95 ? -4.076 -9.285 9.306 1.00 97.94 95 PRO A C 1
ATOM 757 O O . PRO A 1 95 ? -3.912 -10.409 8.833 1.00 97.94 95 PRO A O 1
ATOM 760 N N . ILE A 1 96 ? -3.305 -8.255 8.953 1.00 98.12 96 ILE A N 1
ATOM 761 C CA . ILE A 1 96 ? -2.327 -8.341 7.854 1.00 98.12 96 ILE A CA 1
ATOM 762 C C . ILE A 1 96 ? -1.225 -9.393 8.102 1.00 98.12 96 ILE A C 1
ATOM 764 O O . ILE A 1 96 ? -0.643 -9.922 7.155 1.00 98.12 96 ILE A O 1
ATOM 768 N N . ILE A 1 97 ? -0.967 -9.723 9.373 1.00 98.12 97 ILE A N 1
ATOM 769 C CA . ILE A 1 97 ? 0.003 -10.745 9.797 1.00 98.12 97 ILE A CA 1
ATOM 770 C C . ILE A 1 97 ? -0.528 -12.178 9.670 1.00 98.12 97 ILE A C 1
ATOM 772 O O . ILE A 1 97 ? 0.251 -13.117 9.738 1.00 98.12 97 ILE A O 1
ATOM 776 N N . GLN A 1 98 ? -1.844 -12.352 9.510 1.00 98.06 98 GLN A N 1
ATOM 777 C CA . GLN A 1 98 ? -2.498 -13.662 9.404 1.00 98.06 98 GLN A CA 1
ATOM 778 C C . GLN A 1 98 ? -2.778 -14.070 7.952 1.00 98.06 98 GLN A C 1
ATOM 780 O O . GLN A 1 98 ? -3.459 -15.068 7.724 1.00 98.06 98 GLN A O 1
ATOM 785 N N . LEU A 1 99 ? -2.296 -13.297 6.975 1.00 98.25 99 LEU A N 1
ATOM 786 C CA . LEU A 1 99 ? -2.430 -13.667 5.571 1.00 98.25 99 LEU A CA 1
ATOM 787 C C . LEU A 1 99 ? -1.480 -14.814 5.228 1.00 98.25 99 LEU A C 1
ATOM 789 O O . LEU A 1 99 ? -0.297 -14.771 5.566 1.00 98.25 99 LEU A O 1
ATOM 793 N N . ASP A 1 100 ? -1.993 -15.804 4.508 1.00 97.75 100 ASP A N 1
ATOM 794 C CA . ASP A 1 100 ? -1.210 -16.911 3.966 1.00 97.75 100 ASP A CA 1
ATOM 795 C C . ASP A 1 100 ? -0.892 -16.727 2.466 1.00 97.75 100 ASP A C 1
ATOM 797 O O . ASP A 1 100 ? -1.244 -15.728 1.835 1.00 97.75 100 ASP A O 1
ATOM 801 N N . GLU A 1 101 ? -0.186 -17.687 1.859 1.00 96.50 101 GLU A N 1
ATOM 802 C CA . GLU A 1 101 ? 0.169 -17.620 0.433 1.00 96.50 101 GLU A CA 1
ATOM 803 C C . GLU A 1 101 ? -1.065 -17.611 -0.492 1.00 96.50 101 GLU A C 1
ATOM 805 O O . GLU A 1 101 ? -1.017 -17.018 -1.576 1.00 96.50 101 GLU A O 1
ATOM 810 N N . GLN A 1 102 ? -2.171 -18.247 -0.091 1.00 96.88 102 GLN A N 1
ATOM 811 C CA . GLN A 1 102 ? -3.414 -18.248 -0.860 1.00 96.88 102 GLN A CA 1
ATOM 812 C C . GLN A 1 102 ? -4.094 -16.878 -0.793 1.00 96.88 102 GLN A C 1
ATOM 814 O O . GLN A 1 102 ? -4.533 -16.379 -1.831 1.00 96.88 102 GLN A O 1
ATOM 819 N N . ASP A 1 103 ? -4.103 -16.238 0.375 1.00 98.06 103 ASP A N 1
ATOM 820 C CA . ASP A 1 103 ? -4.575 -14.865 0.540 1.00 98.06 103 ASP A CA 1
ATOM 821 C C . ASP A 1 103 ? -3.761 -13.900 -0.337 1.00 98.06 103 ASP A C 1
ATOM 823 O O . ASP A 1 103 ? -4.337 -13.066 -1.035 1.00 98.06 103 ASP A O 1
ATOM 827 N N . ILE A 1 104 ? -2.428 -14.041 -0.387 1.00 97.88 104 ILE A N 1
ATOM 828 C CA . ILE A 1 104 ? -1.597 -13.197 -1.261 1.00 97.88 104 ILE A CA 1
ATOM 829 C C . ILE A 1 104 ? -1.945 -13.415 -2.736 1.00 97.88 104 ILE A C 1
ATOM 831 O O . ILE A 1 104 ? -2.044 -12.439 -3.477 1.00 97.88 104 ILE A O 1
ATOM 835 N N . ARG A 1 105 ? -2.180 -14.653 -3.190 1.00 95.31 105 ARG A N 1
ATOM 836 C CA . ARG A 1 105 ? -2.643 -14.890 -4.572 1.00 95.31 105 ARG A CA 1
ATOM 837 C C . ARG A 1 105 ? -3.998 -14.240 -4.837 1.00 95.31 105 ARG A C 1
ATOM 839 O O . ARG A 1 105 ? -4.126 -13.535 -5.833 1.00 95.31 105 ARG A O 1
ATOM 846 N N . ALA A 1 106 ? -4.958 -14.410 -3.930 1.00 95.69 106 ALA A N 1
ATOM 847 C CA . ALA A 1 106 ? -6.283 -13.811 -4.055 1.00 95.69 106 ALA A CA 1
ATOM 848 C C . ALA A 1 106 ? -6.220 -12.274 -4.096 1.00 95.69 106 ALA A C 1
ATOM 850 O O . ALA A 1 106 ? -6.935 -11.643 -4.874 1.00 95.69 106 ALA A O 1
ATOM 851 N N . PHE A 1 107 ? -5.322 -11.661 -3.322 1.00 96.69 107 PHE A N 1
ATOM 852 C CA . PHE A 1 107 ? -5.053 -10.227 -3.401 1.00 96.69 107 PHE A CA 1
ATOM 853 C C . PHE A 1 107 ? -4.489 -9.815 -4.770 1.00 96.69 107 PHE A C 1
ATOM 855 O O . PHE A 1 107 ? -4.908 -8.804 -5.336 1.00 96.69 107 PHE A O 1
ATOM 862 N N . MET A 1 108 ? -3.561 -10.589 -5.339 1.00 93.81 108 MET A N 1
ATOM 863 C CA . MET A 1 108 ? -3.018 -10.293 -6.669 1.00 93.81 108 MET A CA 1
ATOM 864 C C . MET A 1 108 ? -4.088 -10.411 -7.769 1.00 93.81 108 MET A C 1
ATOM 866 O O . MET A 1 108 ? -4.142 -9.555 -8.657 1.00 93.81 108 MET A O 1
ATOM 870 N N . ASP A 1 109 ? -4.981 -11.401 -7.675 1.00 90.69 109 ASP A N 1
ATOM 871 C CA . ASP A 1 109 ? -6.148 -11.536 -8.558 1.00 90.69 109 ASP A CA 1
ATOM 872 C C . ASP A 1 109 ? -7.120 -10.357 -8.390 1.00 90.69 109 ASP A C 1
ATOM 874 O O . ASP A 1 109 ? -7.618 -9.790 -9.369 1.00 90.69 109 ASP A O 1
ATOM 878 N N . PHE A 1 110 ? -7.322 -9.902 -7.153 1.00 93.00 110 PHE A N 1
ATOM 879 C CA . PHE A 1 110 ? -8.092 -8.697 -6.864 1.00 93.00 110 PHE A CA 1
ATOM 880 C C . PHE A 1 110 ? -7.466 -7.449 -7.504 1.00 93.00 110 PHE A C 1
ATOM 882 O O . PHE A 1 110 ? -8.183 -6.613 -8.045 1.00 93.00 110 PHE A O 1
ATOM 889 N N . CYS A 1 111 ? -6.137 -7.318 -7.525 1.00 91.88 111 CYS A N 1
ATOM 890 C CA . CYS A 1 111 ? -5.468 -6.204 -8.202 1.00 91.88 111 CYS A CA 1
ATOM 891 C C . CYS A 1 111 ? -5.621 -6.227 -9.736 1.00 91.88 111 CYS A C 1
ATOM 893 O O . CYS A 1 111 ? -5.556 -5.162 -10.366 1.00 91.88 111 CYS A O 1
ATOM 895 N N . LEU A 1 112 ? -5.815 -7.402 -10.349 1.00 87.06 112 LEU A N 1
ATOM 896 C CA . LEU A 1 112 ? -6.084 -7.544 -11.788 1.00 87.06 112 LEU A CA 1
ATOM 897 C C . LEU A 1 112 ? -7.483 -7.035 -12.155 1.00 87.06 112 LEU A C 1
ATOM 899 O O . LEU A 1 112 ? -7.651 -6.319 -13.153 1.00 87.06 112 LEU A O 1
ATOM 903 N N . CYS A 1 113 ? -8.477 -7.401 -11.346 1.00 86.06 113 CYS A N 1
ATOM 904 C CA . CYS A 1 113 ? -9.882 -7.099 -11.591 1.00 86.06 113 CYS A CA 1
ATOM 905 C C . CYS A 1 113 ? -10.603 -6.668 -10.301 1.00 86.06 113 CYS A C 1
ATOM 907 O O . CYS A 1 113 ? -11.476 -7.391 -9.812 1.00 86.06 113 CYS A O 1
ATOM 909 N N . PRO A 1 114 ? -10.278 -5.488 -9.745 1.00 90.62 114 PRO A N 1
ATOM 910 C CA . PRO A 1 114 ? -10.931 -5.034 -8.527 1.00 90.62 114 PRO A CA 1
ATOM 911 C C . PRO A 1 114 ? -12.387 -4.626 -8.821 1.00 90.62 114 PRO A C 1
ATOM 913 O O . PRO A 1 114 ? -12.696 -4.209 -9.946 1.00 90.62 114 PRO A O 1
ATOM 916 N N . PRO A 1 115 ? -13.286 -4.694 -7.822 1.00 90.12 115 PRO A N 1
ATOM 917 C CA . PRO A 1 115 ? -14.665 -4.227 -7.942 1.00 90.12 115 PRO A CA 1
ATOM 918 C C . PRO A 1 115 ? -14.738 -2.744 -8.314 1.00 90.12 115 PRO A C 1
ATOM 920 O O . PRO A 1 115 ? -13.867 -1.967 -7.925 1.00 90.12 115 PRO A O 1
ATOM 923 N N . ASP A 1 116 ? -15.808 -2.322 -8.990 1.00 88.44 116 ASP A N 1
ATOM 924 C CA . ASP A 1 116 ? -15.968 -0.936 -9.464 1.00 88.44 116 ASP A CA 1
ATOM 925 C C . ASP A 1 116 ? -15.866 0.099 -8.325 1.00 88.44 116 ASP A C 1
ATOM 927 O O . ASP A 1 116 ? -15.278 1.168 -8.501 1.00 88.44 116 ASP A O 1
ATOM 931 N N . ASP A 1 117 ? -16.335 -0.247 -7.122 1.00 90.81 117 ASP A N 1
ATOM 932 C CA . ASP A 1 117 ? -16.243 0.603 -5.930 1.00 90.81 117 ASP A CA 1
ATOM 933 C C . ASP A 1 117 ? -14.825 0.751 -5.367 1.00 90.81 117 ASP A C 1
ATOM 935 O O . ASP A 1 117 ? -14.622 1.528 -4.440 1.00 90.81 117 ASP A O 1
ATOM 939 N N . TRP A 1 118 ? -13.830 0.068 -5.933 1.00 93.62 118 TRP A N 1
ATOM 940 C CA . TRP A 1 118 ? -12.404 0.223 -5.636 1.00 93.62 118 TRP A CA 1
ATOM 941 C C . TRP A 1 118 ? -11.648 0.992 -6.726 1.00 93.62 118 TRP A C 1
ATOM 943 O O . TRP A 1 118 ? -10.443 1.231 -6.591 1.00 93.62 118 TRP A O 1
ATOM 953 N N . VAL A 1 119 ? -12.350 1.437 -7.774 1.00 92.06 119 VAL A N 1
ATOM 954 C CA . VAL A 1 119 ? -11.779 2.096 -8.952 1.00 92.06 119 VAL A CA 1
ATOM 955 C C . VAL A 1 119 ? -12.209 3.552 -9.025 1.00 92.06 119 VAL A C 1
ATOM 957 O O . VAL A 1 119 ? -13.390 3.889 -9.088 1.00 92.06 119 VAL A O 1
ATOM 960 N N . ALA A 1 120 ? -11.236 4.458 -9.054 1.00 89.88 120 ALA A N 1
ATOM 961 C CA . ALA A 1 120 ? -11.513 5.872 -9.228 1.00 89.88 120 ALA A CA 1
ATOM 962 C C . ALA A 1 120 ? -11.939 6.139 -10.678 1.00 89.88 120 ALA A C 1
ATOM 964 O O . ALA A 1 120 ? -11.158 5.911 -11.604 1.00 89.88 120 ALA A O 1
ATOM 965 N N . LYS A 1 121 ? -13.137 6.708 -10.869 1.00 85.38 121 LYS A N 1
ATOM 966 C CA . LYS A 1 121 ? -13.618 7.171 -12.187 1.00 85.38 121 LYS A CA 1
ATOM 967 C C . LYS A 1 121 ? -12.758 8.301 -12.767 1.00 85.38 121 LYS A C 1
ATOM 969 O O . LYS A 1 121 ? -12.688 8.467 -13.979 1.00 85.38 121 LYS A O 1
ATOM 974 N N . GLN A 1 122 ? -12.108 9.077 -11.900 1.00 85.44 122 GLN A N 1
ATOM 975 C CA . GLN A 1 122 ? -11.199 10.167 -12.250 1.00 85.44 122 GLN A CA 1
ATOM 976 C C . GLN A 1 122 ? -10.065 10.273 -11.216 1.00 85.44 122 GLN A C 1
ATOM 978 O O . GLN A 1 122 ? -10.215 9.770 -10.102 1.00 85.44 122 GLN A O 1
ATOM 983 N N . PRO A 1 123 ? -8.925 10.918 -11.529 1.00 83.56 123 PRO A N 1
ATOM 984 C CA . PRO A 1 123 ? -7.836 11.091 -10.571 1.00 83.56 123 PRO A CA 1
ATOM 985 C C . PRO A 1 123 ? -8.251 11.896 -9.328 1.00 83.56 123 PRO A C 1
ATOM 987 O O . PRO A 1 123 ? -8.231 13.124 -9.319 1.00 83.56 123 PRO A O 1
ATOM 990 N N . GLU A 1 124 ? -8.561 11.193 -8.242 1.00 89.94 124 GLU A N 1
ATOM 991 C CA . GLU A 1 124 ? -8.933 11.806 -6.969 1.00 89.94 124 GLU A CA 1
ATOM 992 C C . GLU A 1 124 ? -7.717 12.025 -6.057 1.00 89.94 124 GLU A C 1
ATOM 994 O O . GLU A 1 124 ? -6.817 11.182 -5.934 1.00 89.94 124 GLU A O 1
ATOM 999 N N . LYS A 1 125 ? -7.692 13.182 -5.385 1.00 91.88 125 LYS A N 1
ATOM 1000 C CA . LYS A 1 125 ? -6.722 13.468 -4.316 1.00 91.88 125 LYS A CA 1
ATOM 1001 C C . LYS A 1 125 ? -7.129 12.725 -3.047 1.00 91.88 125 LYS A C 1
ATOM 1003 O O . LYS A 1 125 ? -8.306 12.484 -2.828 1.00 91.88 125 LYS A O 1
ATOM 1008 N N . ARG A 1 126 ? -6.166 12.403 -2.184 1.00 94.31 126 ARG A N 1
ATOM 1009 C CA . ARG A 1 126 ? -6.427 11.727 -0.896 1.00 94.31 126 ARG A CA 1
ATOM 1010 C C . ARG A 1 126 ? -7.050 12.653 0.144 1.00 94.31 126 ARG A C 1
ATOM 1012 O O . ARG A 1 126 ? -7.899 12.236 0.921 1.00 94.31 126 ARG A O 1
ATOM 1019 N N . LEU A 1 127 ? -6.640 13.918 0.109 1.00 92.56 127 LEU A N 1
ATOM 1020 C CA . LEU A 1 127 ? -7.198 15.003 0.903 1.00 92.56 127 LEU A CA 1
ATOM 1021 C C . LEU A 1 127 ? -7.903 16.000 -0.015 1.00 92.56 127 LEU A C 1
ATOM 1023 O O . LEU A 1 127 ? -7.416 16.310 -1.109 1.00 92.56 127 LEU A O 1
ATOM 1027 N N . ARG A 1 128 ? -9.023 16.543 0.456 1.00 90.62 128 ARG A N 1
ATOM 1028 C CA . ARG A 1 128 ? -9.759 17.640 -0.182 1.00 90.62 128 ARG A CA 1
ATOM 1029 C C . ARG A 1 128 ? -9.966 18.770 0.818 1.00 90.62 128 ARG A C 1
ATOM 1031 O O . ARG A 1 128 ? -9.887 18.560 2.022 1.00 90.62 128 ARG A O 1
ATOM 1038 N N . ARG A 1 129 ? -10.225 19.985 0.341 1.00 88.88 129 ARG A N 1
ATOM 1039 C CA . ARG A 1 129 ? -10.544 21.099 1.245 1.00 88.88 129 ARG A CA 1
ATOM 1040 C C . ARG A 1 129 ? -11.893 20.844 1.913 1.00 88.88 129 ARG A C 1
ATOM 1042 O O . ARG A 1 129 ? -12.829 20.415 1.242 1.00 88.88 129 ARG A O 1
ATOM 1049 N N . ALA A 1 130 ? -11.993 21.156 3.204 1.00 86.31 130 ALA A N 1
ATOM 1050 C CA . ALA A 1 130 ? -13.242 21.047 3.962 1.00 86.31 130 ALA A CA 1
ATOM 1051 C C . ALA A 1 130 ? -14.340 21.974 3.407 1.00 86.31 130 ALA A C 1
ATOM 1053 O O . ALA A 1 130 ? -15.525 21.676 3.491 1.00 86.31 130 ALA A O 1
ATOM 1054 N N . SER A 1 131 ? -13.934 23.102 2.817 1.00 85.75 131 SER A N 1
ATOM 1055 C CA . SER A 1 131 ? -14.818 24.081 2.189 1.00 85.75 131 SER A CA 1
ATOM 1056 C C . SER A 1 131 ? -14.363 24.392 0.765 1.00 85.75 131 SER A C 1
ATOM 1058 O O . SER A 1 131 ? -13.164 24.438 0.484 1.00 85.75 131 SER A O 1
ATOM 1060 N N . ASN A 1 132 ? -15.319 24.709 -0.113 1.00 81.06 132 ASN A N 1
ATOM 1061 C CA . ASN A 1 132 ? -15.061 25.147 -1.490 1.00 81.06 132 ASN A CA 1
ATOM 1062 C C . ASN A 1 132 ? -14.360 26.520 -1.571 1.00 81.06 132 ASN A C 1
ATOM 1064 O O . ASN A 1 132 ? -13.916 26.934 -2.642 1.00 81.06 132 ASN A O 1
ATOM 1068 N N . LYS A 1 133 ? -14.222 27.237 -0.446 1.00 81.06 133 LYS A N 1
ATOM 1069 C CA . LYS A 1 133 ? -13.480 28.503 -0.380 1.00 81.06 133 LYS A CA 1
ATOM 1070 C C . LYS A 1 133 ? -11.977 28.258 -0.559 1.00 81.06 133 LYS A C 1
ATOM 1072 O O . LYS A 1 133 ? -11.354 27.555 0.236 1.00 81.06 133 LYS A O 1
ATOM 1077 N N . ARG A 1 134 ? -11.356 28.929 -1.541 1.00 75.50 134 ARG A N 1
ATOM 1078 C CA . ARG A 1 134 ? -9.897 28.866 -1.805 1.00 75.50 134 ARG A CA 1
ATOM 1079 C C . ARG A 1 134 ? -9.021 29.265 -0.609 1.00 75.50 134 ARG A C 1
ATOM 1081 O O . ARG A 1 134 ? -7.859 28.870 -0.556 1.00 75.50 134 ARG A O 1
ATOM 1088 N N . THR A 1 135 ? -9.560 30.012 0.351 1.00 78.75 135 THR A N 1
ATOM 1089 C CA . THR A 1 135 ? -8.859 30.434 1.573 1.00 78.75 135 THR A CA 1
ATOM 1090 C C . THR A 1 135 ? -8.874 29.386 2.688 1.00 78.75 135 THR A C 1
ATOM 1092 O O . THR A 1 135 ? -8.109 29.514 3.640 1.00 78.75 135 THR A O 1
ATOM 1095 N N . SER A 1 136 ? -9.697 28.334 2.588 1.00 77.06 136 SER A N 1
ATOM 1096 C CA . SER A 1 136 ? -9.751 27.291 3.615 1.00 77.06 136 SER A CA 1
ATOM 1097 C C . SER A 1 136 ? -8.455 26.483 3.630 1.00 77.06 136 SER A C 1
ATOM 1099 O O . SER A 1 136 ? -8.109 25.843 2.635 1.00 77.06 136 SER A O 1
ATOM 1101 N N . LYS A 1 137 ? -7.741 26.523 4.758 1.00 80.88 137 LYS A N 1
ATOM 1102 C CA . LYS A 1 137 ? -6.529 25.725 5.008 1.00 80.88 137 LYS A CA 1
ATOM 1103 C C . LYS A 1 137 ? -6.837 24.350 5.611 1.00 80.88 137 LYS A C 1
ATOM 1105 O O . LYS A 1 137 ? -5.925 23.555 5.790 1.00 80.88 137 LYS A O 1
ATOM 1110 N N . VAL A 1 138 ? -8.105 24.080 5.925 1.00 83.62 138 VAL A N 1
ATOM 1111 C CA . VAL A 1 138 ? -8.532 22.821 6.536 1.00 83.62 138 VAL A CA 1
ATOM 1112 C C . VAL A 1 138 ? -8.746 21.784 5.439 1.00 83.62 138 VAL A C 1
ATOM 1114 O O . VAL A 1 138 ? -9.535 21.996 4.511 1.00 83.62 138 VAL A O 1
ATOM 1117 N N . PHE A 1 139 ? -8.042 20.663 5.555 1.00 86.94 139 PHE A N 1
ATOM 1118 C CA . PHE A 1 139 ? -8.177 19.510 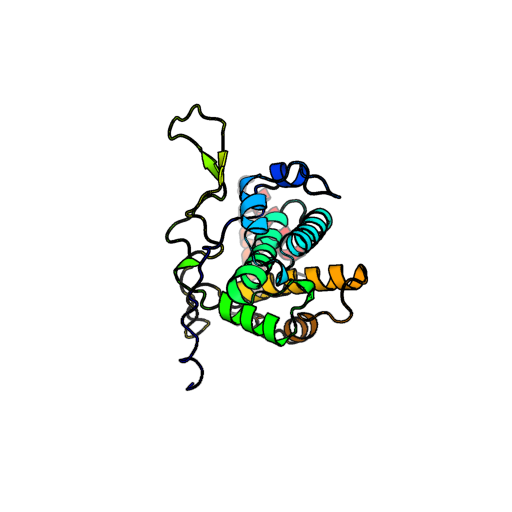4.675 1.00 86.94 139 PHE A CA 1
ATOM 1119 C C . PHE A 1 139 ? -8.883 18.370 5.409 1.00 86.94 139 PHE A C 1
ATOM 1121 O O . PHE A 1 139 ? -8.670 18.168 6.599 1.00 86.94 139 PHE A O 1
ATOM 1128 N N . VAL A 1 140 ? -9.724 17.640 4.684 1.00 90.06 140 VAL A N 1
ATOM 1129 C CA . VAL A 1 140 ? -10.459 16.454 5.143 1.00 90.06 140 VAL A CA 1
ATOM 1130 C C . VAL A 1 140 ? -10.189 15.297 4.192 1.00 90.06 140 VAL A C 1
ATOM 1132 O O . VAL A 1 140 ? -9.760 15.521 3.049 1.00 90.06 140 VAL A O 1
ATOM 1135 N N . VAL A 1 141 ? -10.443 14.066 4.632 1.00 92.56 141 VAL A N 1
ATOM 1136 C CA . VAL A 1 141 ? -10.258 12.900 3.770 1.00 92.56 141 VAL A CA 1
ATOM 1137 C C . VAL A 1 141 ? -11.247 12.960 2.607 1.00 92.56 141 VAL A C 1
ATOM 1139 O O . VAL A 1 141 ? -12.393 13.409 2.716 1.00 92.56 141 VAL A O 1
ATOM 1142 N N . ASN A 1 142 ? -10.776 12.565 1.429 1.00 93.44 142 ASN A N 1
ATOM 1143 C CA . ASN A 1 142 ? -11.623 12.511 0.253 1.00 93.44 142 ASN A CA 1
ATOM 1144 C C . ASN A 1 142 ? -12.381 11.178 0.192 1.00 93.44 142 ASN A C 1
ATOM 1146 O O . ASN A 1 142 ? -11.796 10.149 -0.131 1.00 93.44 142 ASN A O 1
ATOM 1150 N N . ALA A 1 143 ? -13.694 11.213 0.431 1.00 91.25 143 ALA A N 1
ATOM 1151 C CA . ALA A 1 143 ? -14.572 10.043 0.335 1.00 91.25 143 ALA A CA 1
ATOM 1152 C C . ALA A 1 143 ? -14.688 9.459 -1.090 1.00 91.25 143 ALA A C 1
ATOM 1154 O O . ALA A 1 143 ? -15.087 8.307 -1.253 1.00 91.25 143 ALA A O 1
ATOM 1155 N N . PHE A 1 144 ? -14.326 10.228 -2.124 1.00 90.94 144 PHE A N 1
ATOM 1156 C CA . PHE A 1 144 ? -14.307 9.766 -3.517 1.00 90.94 144 PHE A CA 1
ATOM 1157 C C . PHE A 1 144 ? -12.979 9.121 -3.919 1.00 90.94 144 PHE A C 1
ATOM 1159 O O . PHE A 1 144 ? -12.878 8.555 -5.006 1.00 90.94 144 PHE A O 1
ATOM 1166 N N . TRP A 1 145 ? -11.950 9.192 -3.067 1.00 94.75 145 TRP A N 1
ATOM 1167 C CA . TRP A 1 145 ? -10.679 8.540 -3.355 1.00 94.75 145 TRP A CA 1
ATOM 1168 C C . TRP A 1 145 ? -10.857 7.026 -3.450 1.00 94.75 145 TRP A C 1
ATOM 1170 O O . TRP A 1 145 ? -11.615 6.436 -2.680 1.00 94.75 145 TRP A O 1
ATOM 1180 N N . ARG A 1 146 ? -10.131 6.406 -4.382 1.00 94.75 146 ARG A N 1
ATOM 1181 C CA . ARG A 1 146 ? -10.045 4.956 -4.534 1.00 94.75 146 ARG A CA 1
ATOM 1182 C C . ARG A 1 146 ? -8.599 4.517 -4.790 1.00 94.75 146 ARG A C 1
ATOM 1184 O O . ARG A 1 146 ? -7.834 5.288 -5.385 1.00 94.75 146 ARG A O 1
ATOM 1191 N N . PRO A 1 147 ? -8.222 3.301 -4.356 1.00 94.31 147 PRO A N 1
ATOM 1192 C CA . PRO A 1 147 ? -6.855 2.796 -4.476 1.00 94.31 147 PRO A CA 1
ATOM 1193 C C . PRO A 1 147 ? -6.473 2.394 -5.905 1.00 94.31 147 PRO A C 1
ATOM 1195 O O . PRO A 1 147 ? -5.293 2.466 -6.258 1.00 94.31 147 PRO A O 1
ATOM 1198 N N . PHE A 1 148 ? -7.446 2.019 -6.740 1.00 92.38 148 PHE A N 1
ATOM 1199 C CA . PHE A 1 148 ? -7.223 1.719 -8.150 1.00 92.38 148 PHE A CA 1
ATOM 1200 C C . PHE A 1 148 ? -7.693 2.864 -9.040 1.00 92.38 148 PHE A C 1
ATOM 1202 O O . PHE A 1 148 ? -8.535 3.683 -8.669 1.00 92.38 148 PHE A O 1
ATOM 1209 N N . ARG A 1 149 ? -7.118 2.938 -10.236 1.00 85.31 149 ARG A N 1
ATOM 1210 C CA . ARG A 1 149 ? -7.452 3.929 -11.261 1.00 85.31 149 ARG A CA 1
ATOM 1211 C C . ARG A 1 149 ? -7.617 3.199 -12.573 1.00 85.31 149 ARG A C 1
ATOM 1213 O O . ARG A 1 149 ? -6.836 2.293 -12.837 1.00 85.31 149 ARG A O 1
ATOM 1220 N N . THR A 1 150 ? -8.559 3.625 -13.402 1.00 73.69 150 THR A N 1
ATOM 1221 C CA . THR A 1 150 ? -8.682 3.090 -14.758 1.00 73.69 150 THR A CA 1
ATOM 1222 C C . THR A 1 150 ? -7.398 3.398 -15.530 1.00 73.69 150 THR A C 1
ATOM 1224 O O . THR A 1 150 ? -7.096 4.558 -15.818 1.00 73.69 150 THR A O 1
ATOM 1227 N N . GLY A 1 151 ? -6.594 2.368 -15.789 1.00 63.59 151 GLY A N 1
ATOM 1228 C CA . GLY A 1 151 ? -5.456 2.451 -16.697 1.00 63.59 151 GLY A CA 1
ATOM 1229 C C . GLY A 1 151 ? -5.914 2.254 -18.144 1.00 63.59 151 GLY A C 1
ATOM 1230 O O . GLY A 1 151 ? -7.021 1.761 -18.371 1.00 63.59 151 GLY A O 1
ATOM 1231 N N . PRO A 1 152 ? -5.087 2.605 -19.145 1.00 54.84 152 PRO A N 1
ATOM 1232 C CA . PRO A 1 152 ? -5.290 2.067 -20.482 1.00 54.84 152 PRO A CA 1
ATOM 1233 C C . PRO A 1 152 ? -5.223 0.539 -20.380 1.00 54.84 152 PRO A C 1
ATOM 1235 O O . PRO A 1 152 ? -4.212 0.004 -19.920 1.00 54.84 152 PRO A O 1
ATOM 1238 N N . VAL A 1 153 ? -6.306 -0.146 -20.752 1.00 52.44 153 VAL A N 1
ATOM 1239 C CA . VAL A 1 153 ? -6.357 -1.612 -20.796 1.00 52.44 153 VAL A CA 1
ATOM 1240 C C . VAL A 1 153 ? -5.237 -2.067 -21.726 1.00 52.44 153 VAL A C 1
ATOM 1242 O O . VAL A 1 153 ? -5.277 -1.804 -22.926 1.00 52.44 153 VAL A O 1
ATOM 1245 N N . ARG A 1 154 ? -4.191 -2.680 -21.171 1.00 50.78 154 ARG A N 1
ATOM 1246 C CA . ARG A 1 154 ? -3.157 -3.326 -21.978 1.00 50.78 154 ARG A CA 1
ATOM 1247 C C . ARG A 1 154 ? -3.635 -4.747 -22.230 1.00 50.78 154 ARG A C 1
ATOM 1249 O O . ARG A 1 154 ? -3.810 -5.499 -21.278 1.00 50.78 154 ARG A O 1
ATOM 1256 N N . GLU A 1 155 ? -3.826 -5.104 -23.497 1.00 49.59 155 GLU A N 1
ATOM 1257 C CA . GLU A 1 155 ? -4.288 -6.428 -23.963 1.00 49.59 155 GLU A CA 1
ATOM 1258 C C . GLU A 1 155 ? -3.377 -7.603 -23.544 1.00 49.59 155 GLU A C 1
ATOM 1260 O O . GLU A 1 155 ? -3.680 -8.758 -23.827 1.00 49.59 155 GLU A O 1
ATOM 1265 N N . GLU A 1 156 ? -2.266 -7.332 -22.853 1.00 52.59 156 GLU A N 1
ATOM 1266 C CA . GLU A 1 156 ? -1.297 -8.323 -22.375 1.00 52.59 156 GLU A CA 1
ATOM 1267 C C . GLU A 1 156 ? -1.915 -9.374 -21.435 1.00 52.59 156 GLU A C 1
ATOM 1269 O O . GLU A 1 156 ? -1.372 -10.473 -21.315 1.00 52.59 156 GLU A O 1
ATOM 1274 N N . VAL A 1 157 ? -3.043 -9.063 -20.782 1.00 55.16 157 VAL A N 1
ATOM 1275 C CA . VAL A 1 157 ? -3.761 -9.989 -19.894 1.00 55.16 157 VAL A CA 1
ATOM 1276 C C . VAL A 1 157 ? -5.238 -10.027 -20.273 1.00 55.16 157 VAL A C 1
ATOM 1278 O O . VAL A 1 157 ? -5.983 -9.078 -20.024 1.00 55.16 157 VAL A O 1
ATOM 1281 N N . SER A 1 158 ? -5.677 -11.138 -20.867 1.00 54.09 158 SER A N 1
ATOM 1282 C CA . SER A 1 158 ? -7.086 -11.364 -21.210 1.00 54.09 158 SER A CA 1
ATOM 1283 C C . SER A 1 158 ? -7.963 -11.263 -19.955 1.00 54.09 158 SER A C 1
ATOM 1285 O O . SER A 1 158 ? -7.925 -12.149 -19.107 1.00 54.09 158 SER A O 1
ATOM 1287 N N . GLY A 1 159 ? -8.760 -10.196 -19.847 1.00 57.06 159 GLY A N 1
ATOM 1288 C CA . GLY A 1 159 ? -9.708 -9.977 -18.747 1.00 57.06 159 GLY A CA 1
ATOM 1289 C C . GLY A 1 159 ? -9.226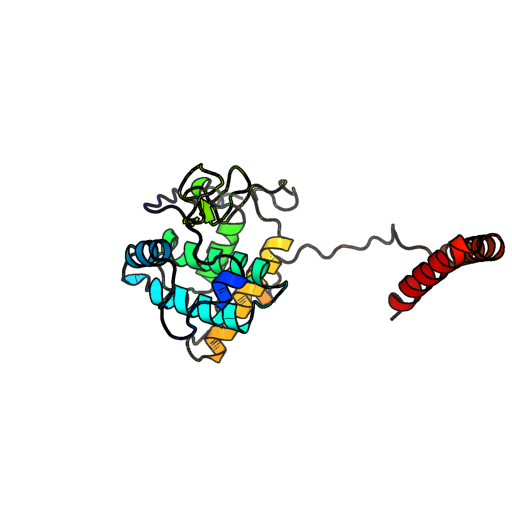 -9.064 -17.611 1.00 57.06 159 GLY A C 1
ATOM 1290 O O . GLY A 1 159 ? -10.025 -8.754 -16.729 1.00 57.06 159 GLY A O 1
ATOM 1291 N N . ALA A 1 160 ? -7.978 -8.579 -17.622 1.00 58.78 160 ALA A N 1
ATOM 1292 C CA . ALA A 1 160 ? -7.542 -7.586 -16.636 1.00 58.78 160 ALA A CA 1
ATOM 1293 C C . ALA A 1 160 ? -8.176 -6.218 -16.925 1.00 58.78 160 ALA A C 1
ATOM 1295 O O . ALA A 1 160 ? -8.106 -5.708 -18.045 1.00 58.78 160 ALA A O 1
ATOM 1296 N N . ARG A 1 161 ? -8.777 -5.598 -15.904 1.00 59.16 161 ARG A N 1
ATOM 1297 C CA . ARG A 1 161 ? -9.458 -4.299 -16.055 1.00 59.16 161 ARG A CA 1
ATOM 1298 C C . ARG A 1 161 ? -8.540 -3.115 -15.760 1.00 59.16 161 ARG A C 1
ATOM 1300 O O . ARG A 1 161 ? -8.821 -2.013 -16.225 1.00 59.16 161 ARG A O 1
ATOM 1307 N N . ILE A 1 162 ? -7.481 -3.312 -14.964 1.00 66.62 162 ILE A N 1
ATOM 1308 C CA . ILE A 1 162 ? -6.707 -2.193 -14.399 1.00 66.62 162 ILE A CA 1
ATOM 1309 C C . ILE A 1 162 ? -5.196 -2.404 -14.414 1.00 66.62 162 ILE A C 1
ATOM 1311 O O . ILE A 1 162 ? -4.476 -1.571 -14.966 1.00 66.62 162 ILE A O 1
ATOM 1315 N N . SER A 1 163 ? -4.703 -3.467 -13.777 1.00 65.50 163 SER A N 1
ATOM 1316 C CA . SER A 1 163 ? -3.266 -3.649 -13.553 1.00 65.50 163 SER A CA 1
ATOM 1317 C C . SER A 1 163 ? -2.671 -4.567 -14.616 1.00 65.50 163 SER A C 1
ATOM 1319 O O . SER A 1 163 ? -3.115 -5.698 -14.781 1.00 65.50 163 SER A O 1
ATOM 1321 N N . GLY A 1 164 ? -1.643 -4.099 -15.327 1.00 70.50 164 GLY A N 1
ATOM 1322 C CA . GLY A 1 164 ? -0.804 -4.974 -16.151 1.00 70.50 164 GLY A CA 1
ATOM 1323 C C . GLY A 1 164 ? 0.208 -5.747 -15.297 1.00 70.50 164 GLY A C 1
ATOM 1324 O O . GLY A 1 164 ? 0.542 -5.314 -14.191 1.00 70.50 164 GLY A O 1
ATOM 1325 N N . TYR A 1 165 ? 0.758 -6.840 -15.835 1.00 74.69 165 TYR A N 1
ATOM 1326 C CA . TYR A 1 165 ? 1.739 -7.695 -15.148 1.00 74.69 165 TYR A CA 1
ATOM 1327 C C . TYR A 1 165 ? 2.913 -6.913 -14.535 1.00 74.69 165 TYR A C 1
ATOM 1329 O O . TYR A 1 165 ? 3.241 -7.104 -13.369 1.00 74.69 165 TYR A O 1
ATOM 1337 N N . ALA A 1 166 ? 3.480 -5.937 -15.254 1.00 77.00 166 ALA A N 1
ATOM 1338 C CA . ALA A 1 166 ? 4.573 -5.113 -14.729 1.00 77.00 166 ALA A CA 1
ATOM 1339 C C . ALA A 1 166 ? 4.204 -4.337 -13.445 1.00 77.00 166 ALA A C 1
ATOM 1341 O O . ALA A 1 166 ? 5.034 -4.206 -12.549 1.00 77.00 166 ALA A O 1
ATOM 1342 N N . SER A 1 167 ? 2.963 -3.849 -13.329 1.00 85.00 167 SER A N 1
ATOM 1343 C CA . SER A 1 167 ? 2.490 -3.172 -12.111 1.00 85.00 167 SER A CA 1
ATOM 1344 C C . SER A 1 167 ? 2.343 -4.157 -10.954 1.00 85.00 167 SER A C 1
ATOM 1346 O O . SER A 1 167 ? 2.729 -3.846 -9.831 1.00 85.00 167 SER A O 1
ATOM 1348 N N . LEU A 1 168 ? 1.835 -5.358 -11.236 1.00 89.56 168 LEU A N 1
ATOM 1349 C CA . LEU A 1 168 ? 1.693 -6.427 -10.247 1.00 89.56 168 LEU A CA 1
ATOM 1350 C C . LEU A 1 168 ? 3.045 -6.943 -9.758 1.00 89.56 168 LEU A C 1
ATOM 1352 O O . LEU A 1 168 ? 3.195 -7.225 -8.576 1.00 89.56 168 LEU A O 1
ATOM 1356 N N . ALA A 1 169 ? 4.050 -7.017 -10.631 1.00 90.50 169 ALA A N 1
ATOM 1357 C CA . ALA A 1 169 ? 5.409 -7.363 -10.228 1.00 90.50 169 ALA A CA 1
ATOM 1358 C C . ALA A 1 169 ? 5.969 -6.356 -9.211 1.00 90.50 169 ALA A C 1
ATOM 1360 O O . ALA A 1 169 ? 6.567 -6.757 -8.215 1.00 90.50 169 ALA A O 1
ATOM 1361 N N . VAL A 1 170 ? 5.738 -5.055 -9.430 1.00 92.12 170 VAL A N 1
ATOM 1362 C CA . VAL A 1 170 ? 6.139 -3.998 -8.486 1.00 92.12 170 VAL A CA 1
ATOM 1363 C C . VAL A 1 170 ? 5.354 -4.100 -7.177 1.00 92.12 170 VAL A C 1
ATOM 1365 O O . VAL A 1 170 ? 5.950 -3.999 -6.107 1.00 92.12 170 VAL A O 1
ATOM 1368 N N . GLU A 1 171 ? 4.040 -4.331 -7.241 1.00 94.62 171 GLU A N 1
ATOM 1369 C CA . GLU A 1 171 ? 3.208 -4.524 -6.046 1.00 94.62 171 GLU A CA 1
ATOM 1370 C C . GLU A 1 171 ? 3.681 -5.721 -5.219 1.00 94.62 171 GLU A C 1
ATOM 1372 O O . GLU A 1 171 ? 3.952 -5.571 -4.027 1.00 94.62 171 GLU A O 1
ATOM 1377 N N . LEU A 1 172 ? 3.879 -6.878 -5.854 1.00 96.12 172 LEU A N 1
ATOM 1378 C CA . LEU A 1 172 ? 4.351 -8.087 -5.190 1.00 96.12 172 LEU A CA 1
ATOM 1379 C C . LEU A 1 172 ? 5.762 -7.922 -4.615 1.00 96.12 172 LEU A C 1
ATOM 1381 O O . LEU A 1 172 ? 6.045 -8.456 -3.547 1.00 96.12 172 LEU A O 1
ATOM 1385 N N . ALA A 1 173 ? 6.643 -7.166 -5.275 1.00 96.12 173 ALA A N 1
ATOM 1386 C CA . ALA A 1 173 ? 7.972 -6.867 -4.745 1.00 96.12 173 ALA A CA 1
ATOM 1387 C C . ALA A 1 173 ? 7.904 -6.041 -3.449 1.00 96.12 173 ALA A C 1
ATOM 1389 O O . ALA A 1 173 ? 8.605 -6.354 -2.484 1.00 96.12 173 ALA A O 1
ATOM 1390 N N . VAL A 1 174 ? 7.034 -5.023 -3.390 1.00 97.75 174 VAL A N 1
ATOM 1391 C CA . VAL A 1 174 ? 6.814 -4.241 -2.160 1.00 97.75 174 VAL A CA 1
ATOM 1392 C C . VAL A 1 174 ? 6.201 -5.112 -1.065 1.00 97.75 174 VAL A C 1
ATOM 1394 O O . VAL A 1 174 ? 6.657 -5.057 0.073 1.00 97.75 174 VAL A O 1
ATOM 1397 N N . ILE A 1 175 ? 5.206 -5.935 -1.398 1.00 98.31 175 ILE A N 1
ATOM 1398 C CA . ILE A 1 175 ? 4.540 -6.824 -0.435 1.00 98.31 175 ILE A CA 1
ATOM 1399 C C . ILE A 1 175 ? 5.521 -7.856 0.122 1.00 98.31 175 ILE A C 1
ATOM 1401 O O . ILE A 1 175 ? 5.586 -8.060 1.330 1.00 98.31 175 ILE A O 1
ATOM 1405 N N . ASN A 1 176 ? 6.351 -8.453 -0.733 1.00 98.12 176 ASN A N 1
ATOM 1406 C CA . ASN A 1 176 ? 7.425 -9.332 -0.290 1.00 98.12 176 ASN A CA 1
ATOM 1407 C C . ASN A 1 176 ? 8.415 -8.599 0.629 1.00 98.12 176 ASN A C 1
ATOM 1409 O O . ASN A 1 176 ? 8.811 -9.152 1.648 1.00 98.12 176 ASN A O 1
ATOM 1413 N N . SER A 1 177 ? 8.783 -7.351 0.317 1.00 98.25 177 SER A N 1
ATOM 1414 C CA . SER A 1 177 ? 9.633 -6.536 1.198 1.00 98.25 177 SER A CA 1
ATOM 1415 C C . SER A 1 177 ? 8.980 -6.263 2.555 1.00 98.25 177 SER A C 1
ATOM 1417 O O . SER A 1 177 ? 9.684 -6.261 3.558 1.00 98.25 177 SER A O 1
ATOM 1419 N N . PHE A 1 178 ? 7.664 -6.044 2.597 1.00 98.62 178 PHE A N 1
ATOM 1420 C CA . PHE A 1 178 ? 6.917 -5.853 3.840 1.00 98.62 178 PHE A CA 1
ATOM 1421 C C . PHE A 1 178 ? 6.919 -7.114 4.705 1.00 98.62 178 PHE A C 1
ATOM 1423 O O . PHE A 1 178 ? 7.231 -7.045 5.888 1.00 98.62 178 PHE A O 1
ATOM 1430 N N . TYR A 1 179 ? 6.641 -8.280 4.123 1.00 98.69 179 TYR A N 1
ATOM 1431 C CA . TYR A 1 179 ? 6.661 -9.529 4.884 1.00 98.69 179 TYR A CA 1
ATOM 1432 C C . TYR A 1 179 ? 8.073 -9.966 5.289 1.00 98.69 179 TYR A C 1
ATOM 1434 O O . TYR A 1 179 ? 8.231 -10.588 6.331 1.00 98.69 179 TYR A O 1
ATOM 1442 N N . LEU A 1 180 ? 9.115 -9.607 4.529 1.00 98.50 180 LEU A N 1
ATOM 1443 C CA . LEU A 1 180 ? 10.500 -9.771 4.985 1.00 98.50 180 LEU A CA 1
ATOM 1444 C C . LEU A 1 180 ? 10.820 -8.883 6.193 1.00 98.50 180 LEU A C 1
ATOM 1446 O O . LEU A 1 180 ? 11.517 -9.339 7.091 1.00 98.50 180 LEU A O 1
ATOM 1450 N N . PHE A 1 181 ? 10.297 -7.653 6.227 1.00 98.19 181 PHE A N 1
ATOM 1451 C CA . PHE A 1 181 ? 10.400 -6.773 7.393 1.00 98.19 181 PHE A CA 1
ATOM 1452 C C . PHE A 1 181 ? 9.700 -7.389 8.615 1.00 98.19 181 PHE A C 1
ATOM 1454 O O . PHE A 1 181 ? 10.326 -7.544 9.654 1.00 98.19 181 PHE A O 1
ATOM 1461 N N . LEU A 1 182 ? 8.450 -7.845 8.478 1.00 98.38 182 LEU A N 1
ATOM 1462 C CA . LEU A 1 182 ? 7.736 -8.491 9.589 1.00 98.38 182 LEU A CA 1
ATOM 1463 C C . LEU A 1 182 ? 8.430 -9.764 10.091 1.00 98.38 182 LEU A C 1
ATOM 1465 O O . LEU A 1 182 ? 8.421 -10.033 11.287 1.00 98.38 182 LEU A O 1
ATOM 1469 N N . TYR A 1 183 ? 9.015 -10.543 9.181 1.00 98.00 183 TYR A N 1
ATOM 1470 C CA . TYR A 1 183 ? 9.791 -11.729 9.534 1.00 98.00 183 TYR A CA 1
ATOM 1471 C C . TYR A 1 183 ? 11.067 -11.361 10.305 1.00 98.00 183 TYR A C 1
ATOM 1473 O O . TYR A 1 183 ? 11.411 -12.036 11.265 1.00 98.00 183 TYR A O 1
ATOM 1481 N N . ALA A 1 184 ? 11.759 -10.286 9.914 1.00 97.81 184 ALA A N 1
ATOM 1482 C CA . ALA A 1 184 ? 12.954 -9.812 10.615 1.00 97.81 184 ALA A CA 1
ATOM 1483 C C . ALA A 1 184 ? 12.654 -9.271 12.026 1.00 97.81 184 ALA A C 1
ATOM 1485 O O . ALA A 1 184 ? 13.519 -9.340 12.891 1.00 97.81 184 ALA A O 1
ATOM 1486 N N . GLU A 1 185 ? 11.438 -8.769 12.248 1.00 96.62 185 GLU A N 1
ATOM 1487 C CA . GLU A 1 185 ? 10.937 -8.307 13.551 1.00 96.62 185 GLU A CA 1
ATOM 1488 C C . GLU A 1 185 ? 10.312 -9.439 14.400 1.00 96.62 185 GLU A C 1
ATOM 1490 O O . GLU A 1 185 ? 9.653 -9.161 15.401 1.00 96.62 185 GLU A O 1
ATOM 1495 N N . ASP A 1 186 ? 10.463 -10.709 13.997 1.00 97.56 186 ASP A N 1
ATOM 1496 C CA . ASP A 1 186 ? 9.892 -11.893 14.666 1.00 97.56 186 ASP A CA 1
ATOM 1497 C C . ASP A 1 186 ? 8.355 -11.830 14.852 1.00 97.56 186 ASP A C 1
ATOM 1499 O O . ASP A 1 186 ? 7.784 -12.416 15.773 1.00 97.56 186 ASP A O 1
ATOM 1503 N N . LEU A 1 187 ? 7.653 -11.110 13.967 1.00 97.62 187 LEU A N 1
ATOM 1504 C CA . LEU A 1 187 ? 6.193 -10.941 14.025 1.00 97.62 187 LEU A CA 1
ATOM 1505 C C . LEU A 1 187 ? 5.425 -12.022 13.259 1.00 97.62 187 LEU A C 1
ATOM 1507 O O . LEU A 1 187 ? 4.214 -12.164 13.445 1.00 97.62 187 LEU A O 1
ATOM 1511 N N . ILE A 1 188 ? 6.107 -12.744 12.370 1.00 98.06 188 ILE A N 1
ATOM 1512 C CA . ILE A 1 188 ? 5.566 -13.859 11.590 1.00 98.06 188 ILE A CA 1
ATOM 1513 C C . ILE A 1 188 ? 6.627 -14.949 11.434 1.00 98.06 188 ILE A C 1
ATOM 1515 O O . ILE A 1 188 ? 7.808 -14.650 11.275 1.00 98.06 188 ILE A O 1
ATOM 1519 N N . ASP A 1 189 ? 6.193 -16.205 11.365 1.00 97.19 189 ASP A N 1
ATOM 1520 C CA . ASP A 1 189 ? 7.103 -17.344 11.185 1.00 97.19 189 ASP A CA 1
ATOM 1521 C C . ASP A 1 189 ? 7.472 -17.592 9.714 1.00 97.19 189 ASP A C 1
ATOM 1523 O O . ASP A 1 189 ? 8.496 -18.197 9.401 1.00 97.19 189 ASP A O 1
ATOM 1527 N N . ILE A 1 190 ? 6.602 -17.190 8.781 1.00 96.69 190 ILE A N 1
ATOM 1528 C CA . ILE A 1 190 ? 6.733 -17.500 7.354 1.00 96.69 190 ILE A CA 1
ATOM 1529 C C . ILE A 1 190 ? 6.291 -16.289 6.535 1.00 96.69 190 ILE A C 1
ATOM 1531 O O . ILE A 1 190 ? 5.221 -15.737 6.761 1.00 96.69 190 ILE A O 1
ATOM 1535 N N . ASN A 1 191 ? 7.089 -15.908 5.534 1.00 98.00 191 ASN A N 1
ATOM 1536 C CA . ASN A 1 191 ? 6.710 -14.886 4.558 1.00 98.00 191 ASN A CA 1
ATOM 1537 C C . ASN A 1 191 ? 5.711 -15.462 3.521 1.00 98.00 191 ASN A C 1
ATOM 1539 O O . ASN A 1 191 ? 6.140 -16.230 2.647 1.00 98.00 191 ASN A O 1
ATOM 1543 N N . PRO A 1 192 ? 4.427 -15.047 3.533 1.00 98.06 192 PRO A N 1
ATOM 1544 C CA . PRO A 1 192 ? 3.398 -15.581 2.635 1.00 98.06 192 PRO A CA 1
ATOM 1545 C C . PRO A 1 192 ? 3.585 -15.164 1.167 1.00 98.06 192 PRO A C 1
ATOM 1547 O O . PRO A 1 192 ? 3.127 -15.849 0.255 1.00 98.06 192 PRO A O 1
ATOM 1550 N N . ALA A 1 193 ? 4.295 -14.066 0.898 1.00 97.50 193 ALA A N 1
ATOM 1551 C CA . ALA A 1 193 ? 4.545 -13.575 -0.457 1.00 97.50 193 ALA A CA 1
ATOM 1552 C C . ALA A 1 193 ? 5.809 -14.174 -1.101 1.00 97.50 193 ALA A C 1
ATOM 1554 O O . ALA A 1 193 ? 6.008 -14.055 -2.313 1.00 97.50 193 ALA A O 1
ATOM 1555 N N . GLY A 1 194 ? 6.672 -14.822 -0.312 1.00 95.94 194 GLY A N 1
ATOM 1556 C CA . GLY A 1 194 ? 8.016 -15.209 -0.741 1.00 95.94 194 GLY A CA 1
ATOM 1557 C C . GLY A 1 194 ? 8.037 -16.215 -1.894 1.00 95.94 194 GLY A C 1
ATOM 1558 O O . GLY A 1 194 ? 8.799 -16.049 -2.849 1.00 95.94 194 GLY A O 1
ATOM 1559 N N . SER A 1 195 ? 7.198 -17.251 -1.831 1.00 94.88 195 SER A N 1
ATOM 1560 C CA . SER A 1 195 ? 7.095 -18.276 -2.883 1.00 94.88 195 SER A CA 1
ATOM 1561 C C . SER A 1 195 ? 6.566 -17.684 -4.194 1.00 94.88 195 SER A C 1
ATOM 1563 O O . SER A 1 195 ? 7.206 -17.812 -5.244 1.00 94.88 195 SER A O 1
ATOM 1565 N N . LEU A 1 196 ? 5.467 -16.927 -4.120 1.00 93.69 196 LEU A N 1
ATOM 1566 C CA . LEU A 1 196 ? 4.873 -16.261 -5.276 1.00 93.69 196 LEU A CA 1
ATOM 1567 C C . LEU A 1 196 ? 5.844 -15.263 -5.924 1.00 93.69 196 LEU A C 1
ATOM 1569 O O . LEU A 1 196 ? 5.993 -15.266 -7.145 1.00 93.69 196 LEU A O 1
ATOM 1573 N N . HIS A 1 197 ? 6.567 -14.469 -5.130 1.00 93.50 197 HIS A N 1
ATOM 1574 C CA . HIS A 1 197 ? 7.575 -13.536 -5.639 1.00 93.50 197 HIS A CA 1
ATOM 1575 C C . HIS A 1 197 ? 8.725 -14.264 -6.359 1.00 93.50 197 HIS A C 1
ATOM 1577 O O . HIS A 1 197 ? 9.101 -13.879 -7.467 1.00 93.50 197 HIS A O 1
ATOM 1583 N N . ARG A 1 198 ? 9.246 -15.362 -5.787 1.00 92.81 198 ARG A N 1
ATOM 1584 C CA . ARG A 1 198 ? 10.309 -16.172 -6.416 1.00 92.81 198 ARG A CA 1
ATOM 1585 C C . ARG A 1 198 ? 9.874 -16.825 -7.725 1.00 92.81 198 ARG A C 1
ATOM 1587 O O . ARG A 1 198 ? 10.699 -16.967 -8.622 1.00 92.81 198 ARG A O 1
ATOM 1594 N N . SER A 1 199 ? 8.599 -17.193 -7.847 1.00 89.31 199 SER A N 1
ATOM 1595 C CA . SER A 1 199 ? 8.069 -17.823 -9.063 1.00 89.31 199 SER A CA 1
ATOM 1596 C C . SER A 1 199 ? 8.096 -16.910 -10.295 1.00 89.31 199 SER A C 1
ATOM 1598 O O . SER A 1 199 ? 7.966 -17.404 -11.411 1.00 89.31 199 SER A O 1
ATOM 1600 N N . LYS A 1 200 ? 8.243 -15.585 -10.106 1.00 84.50 200 LYS A N 1
ATOM 1601 C CA . LYS A 1 200 ? 8.161 -14.570 -11.171 1.00 84.50 200 LYS A CA 1
ATOM 1602 C C . LYS A 1 200 ? 6.862 -14.634 -11.987 1.00 84.50 200 LYS A C 1
ATOM 1604 O O . LYS A 1 200 ? 6.821 -14.143 -13.110 1.00 84.50 200 LYS A O 1
ATOM 1609 N N . HIS A 1 201 ? 5.784 -15.176 -11.411 1.00 81.62 201 HIS A N 1
ATOM 1610 C CA . HIS A 1 201 ? 4.498 -15.357 -12.092 1.00 81.62 201 HIS A CA 1
ATOM 1611 C C . HIS A 1 201 ? 3.966 -14.068 -12.738 1.00 81.62 201 HIS A C 1
ATOM 1613 O O . HIS A 1 201 ? 3.407 -14.112 -13.830 1.00 81.62 201 HIS A O 1
ATOM 1619 N N . TYR A 1 202 ? 4.175 -12.921 -12.081 1.00 78.00 202 TYR A N 1
ATOM 1620 C CA . TYR A 1 202 ? 3.726 -11.618 -12.576 1.00 78.00 202 TYR A CA 1
ATOM 1621 C C . TYR A 1 202 ? 4.806 -10.801 -13.283 1.00 78.0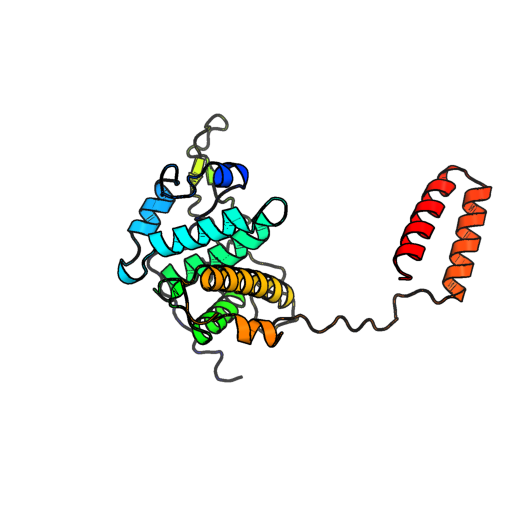0 202 TYR A C 1
ATOM 1623 O O . TYR A 1 202 ? 4.545 -9.670 -13.686 1.00 78.00 202 TYR A O 1
ATOM 1631 N N . SER A 1 203 ? 6.027 -11.319 -13.426 1.00 74.38 203 SER A N 1
ATOM 1632 C CA . SER A 1 203 ? 7.032 -10.634 -14.230 1.00 74.38 203 SER A CA 1
ATOM 1633 C C . SER A 1 203 ? 6.528 -10.571 -15.670 1.00 74.38 203 SER A C 1
ATOM 1635 O O . SER A 1 203 ? 6.092 -11.580 -16.223 1.00 74.38 203 SER A O 1
ATOM 1637 N N . GLY A 1 204 ? 6.555 -9.377 -16.275 1.00 62.44 204 GLY A N 1
ATOM 1638 C CA . GLY A 1 204 ? 6.277 -9.256 -17.704 1.00 62.44 204 GLY A CA 1
ATOM 1639 C C . GLY A 1 204 ? 7.159 -10.243 -18.468 1.00 62.44 204 GLY A C 1
ATOM 1640 O O . GLY A 1 204 ? 8.294 -10.491 -18.049 1.00 62.44 204 GLY A O 1
ATOM 1641 N N . ARG A 1 205 ? 6.639 -10.821 -19.562 1.00 56.97 205 ARG A N 1
ATOM 1642 C CA . ARG A 1 205 ? 7.481 -11.595 -20.486 1.00 56.97 205 ARG A CA 1
ATOM 1643 C C . ARG A 1 205 ? 8.729 -10.766 -20.748 1.00 56.97 205 ARG A C 1
ATOM 1645 O O . ARG A 1 205 ? 8.596 -9.568 -21.013 1.00 56.97 205 ARG A O 1
ATOM 1652 N N . GLU A 1 206 ? 9.905 -11.381 -20.604 1.00 49.72 206 GLU A N 1
ATOM 1653 C CA . GLU A 1 206 ? 11.163 -10.711 -20.918 1.00 49.72 206 GLU A CA 1
ATOM 1654 C C . GLU A 1 206 ? 10.973 -9.988 -22.244 1.00 49.72 206 GLU A C 1
ATOM 1656 O O . GLU A 1 206 ? 10.424 -10.561 -23.192 1.00 49.72 206 GLU A O 1
ATOM 1661 N N . ALA A 1 207 ? 11.328 -8.703 -22.280 1.00 46.97 207 ALA A N 1
ATOM 1662 C CA . ALA A 1 207 ? 11.358 -7.990 -23.536 1.00 46.97 207 ALA A CA 1
ATOM 1663 C C . ALA A 1 207 ? 12.318 -8.775 -24.427 1.00 46.97 207 ALA A C 1
ATOM 1665 O O . ALA A 1 207 ? 13.532 -8.702 -24.243 1.00 46.97 207 ALA A O 1
ATOM 1666 N N . ILE A 1 208 ? 11.776 -9.575 -25.347 1.00 47.47 208 ILE A N 1
ATOM 1667 C CA . ILE A 1 208 ? 12.581 -10.212 -26.372 1.00 47.47 208 ILE A CA 1
ATOM 1668 C C . ILE A 1 208 ? 13.084 -9.037 -27.197 1.00 47.47 208 ILE A C 1
ATOM 1670 O O . ILE A 1 208 ? 12.348 -8.428 -27.978 1.00 47.47 208 ILE A O 1
ATOM 1674 N N . HIS A 1 209 ? 14.317 -8.623 -26.925 1.00 51.22 209 HIS A N 1
ATOM 1675 C CA . HIS A 1 209 ? 14.981 -7.619 -27.723 1.00 51.22 209 HIS A CA 1
ATOM 1676 C C . HIS A 1 209 ? 15.250 -8.274 -29.076 1.00 51.22 209 HIS A C 1
ATOM 1678 O O . HIS A 1 209 ? 16.279 -8.910 -29.275 1.00 51.22 209 HIS A O 1
ATOM 1684 N N . ASN A 1 210 ? 14.307 -8.139 -30.011 1.00 50.06 210 ASN A N 1
ATOM 1685 C CA . ASN A 1 210 ? 14.371 -8.739 -31.348 1.00 50.06 210 ASN A CA 1
ATOM 1686 C C . ASN A 1 210 ? 15.509 -8.162 -32.225 1.00 50.06 210 ASN A C 1
ATOM 1688 O O . ASN A 1 210 ? 15.441 -8.258 -33.444 1.00 50.06 210 ASN A O 1
ATOM 1692 N N . GLY A 1 211 ? 16.505 -7.471 -31.654 1.00 52.81 211 GLY A N 1
ATOM 1693 C CA . GLY A 1 211 ? 17.624 -6.847 -32.375 1.00 52.81 211 GLY A CA 1
ATOM 1694 C C . GLY A 1 211 ? 17.234 -5.690 -33.304 1.00 52.81 211 GLY A C 1
ATOM 1695 O O . GLY A 1 211 ? 18.099 -4.972 -33.785 1.00 52.81 211 GLY A O 1
ATOM 1696 N N . ALA A 1 212 ? 15.940 -5.451 -33.529 1.00 54.00 212 ALA A N 1
ATOM 1697 C CA . ALA A 1 212 ? 15.440 -4.534 -34.552 1.00 54.00 212 ALA A CA 1
ATOM 1698 C C . ALA A 1 212 ? 15.688 -3.037 -34.266 1.00 54.00 212 ALA A C 1
ATOM 1700 O O . ALA A 1 212 ? 15.308 -2.195 -35.074 1.00 54.00 212 ALA A O 1
ATOM 1701 N N . LYS A 1 213 ? 16.281 -2.685 -33.115 1.00 56.03 213 LYS A N 1
ATOM 1702 C CA . LYS A 1 213 ? 16.573 -1.296 -32.711 1.00 56.03 213 LYS A CA 1
ATOM 1703 C C . LYS A 1 213 ? 17.971 -1.118 -32.104 1.00 56.03 213 LYS A C 1
ATOM 1705 O O . LYS A 1 213 ? 18.166 -0.248 -31.261 1.00 56.03 213 LYS A O 1
ATOM 1710 N N . SER A 1 214 ? 18.941 -1.931 -32.512 1.00 62.69 214 SER A N 1
ATOM 1711 C CA . SER A 1 214 ? 20.358 -1.698 -32.210 1.00 62.69 214 SER A CA 1
ATOM 1712 C C . SER A 1 214 ? 21.103 -1.376 -33.498 1.00 62.69 214 SER A C 1
ATOM 1714 O O . SER A 1 214 ? 20.966 -2.106 -34.475 1.00 62.69 214 SER A O 1
ATOM 1716 N N . PHE A 1 215 ? 21.897 -0.308 -33.495 1.00 64.56 215 PHE A N 1
ATOM 1717 C CA . PHE A 1 215 ? 22.850 -0.050 -34.572 1.00 64.56 215 PHE A CA 1
ATOM 1718 C C . PHE A 1 215 ? 23.868 -1.193 -34.649 1.00 64.56 215 PHE A C 1
ATOM 1720 O O . PHE A 1 215 ? 24.360 -1.659 -33.615 1.00 64.56 215 PHE A O 1
ATOM 1727 N N . SER A 1 216 ? 24.201 -1.638 -35.863 1.00 78.31 216 SER A N 1
ATOM 1728 C CA . SER A 1 216 ? 25.394 -2.461 -36.053 1.00 78.31 216 SER A CA 1
ATOM 1729 C C . SER A 1 216 ? 26.650 -1.629 -35.758 1.00 78.31 216 SER A C 1
ATOM 1731 O O . SER A 1 216 ? 26.602 -0.400 -35.712 1.00 78.31 216 SER A O 1
ATOM 1733 N N . ILE A 1 217 ? 27.798 -2.286 -35.572 1.00 76.94 217 ILE A N 1
ATOM 1734 C CA . ILE A 1 217 ? 29.081 -1.587 -35.368 1.00 76.94 217 ILE A CA 1
ATOM 1735 C C . ILE A 1 217 ? 29.368 -0.633 -36.540 1.00 76.94 217 ILE A C 1
ATOM 1737 O O . ILE A 1 217 ? 29.839 0.480 -36.331 1.00 76.94 217 ILE A O 1
ATOM 1741 N N . SER A 1 218 ? 29.044 -1.051 -37.765 1.00 81.44 218 SER A N 1
ATOM 1742 C CA . SER A 1 218 ? 29.249 -0.253 -38.974 1.00 81.44 218 SER A CA 1
ATOM 1743 C C . SER A 1 218 ? 28.327 0.964 -39.037 1.00 81.44 218 SER A C 1
ATOM 1745 O O . SER A 1 218 ? 28.799 2.056 -39.342 1.00 81.44 218 SER A O 1
ATOM 1747 N N . ASP A 1 219 ? 27.045 0.803 -38.696 1.00 81.25 219 ASP A N 1
ATOM 1748 C CA . ASP A 1 219 ? 26.106 1.932 -38.665 1.00 81.25 219 ASP A CA 1
ATOM 1749 C C . ASP A 1 219 ? 26.492 2.949 -37.582 1.00 81.25 219 ASP A C 1
ATOM 1751 O O . ASP A 1 219 ? 26.330 4.155 -37.767 1.00 81.25 219 ASP A O 1
ATOM 1755 N N . TRP A 1 220 ? 27.042 2.466 -36.461 1.00 82.69 220 TRP A N 1
ATOM 1756 C CA . TRP A 1 220 ? 27.550 3.328 -35.400 1.00 82.69 220 TRP A CA 1
ATOM 1757 C C . TRP A 1 220 ? 28.774 4.124 -35.830 1.00 82.69 220 TRP A C 1
ATOM 1759 O O . TRP A 1 220 ? 28.817 5.324 -35.576 1.00 82.69 220 TRP A O 1
ATOM 1769 N N . ASN A 1 221 ? 29.743 3.490 -36.492 1.00 83.19 221 ASN A N 1
ATOM 1770 C CA . ASN A 1 221 ? 30.920 4.196 -36.996 1.00 83.19 221 ASN A CA 1
ATOM 1771 C C . ASN A 1 221 ? 30.509 5.302 -37.976 1.00 83.19 221 ASN A C 1
ATOM 1773 O O . ASN A 1 221 ? 30.953 6.434 -37.828 1.00 83.19 221 ASN A O 1
ATOM 1777 N N . LEU A 1 222 ? 29.579 5.007 -38.891 1.00 87.12 222 LEU A N 1
ATOM 1778 C CA . LEU A 1 222 ? 29.048 5.998 -39.829 1.00 87.12 222 LEU A CA 1
AT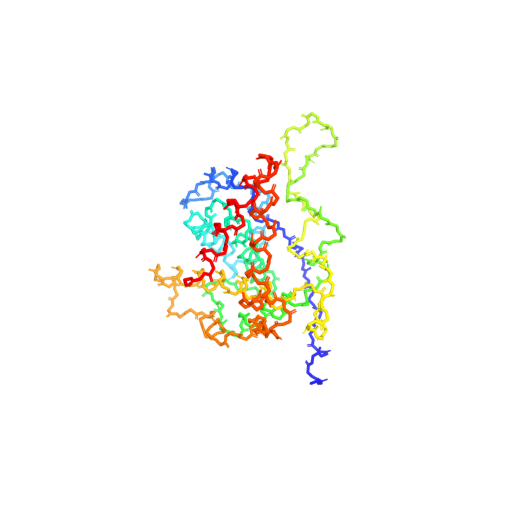OM 1779 C C . LEU A 1 222 ? 28.354 7.165 -39.107 1.00 87.12 222 LEU A C 1
ATOM 1781 O O . LEU A 1 222 ? 28.524 8.325 -39.477 1.00 87.12 222 LEU A O 1
ATOM 1785 N N . PHE A 1 223 ? 27.567 6.870 -38.070 1.00 84.94 223 PHE A N 1
ATOM 1786 C CA . PHE A 1 223 ? 26.907 7.899 -37.272 1.00 84.94 223 PHE A CA 1
ATOM 1787 C C . PHE A 1 223 ? 27.913 8.773 -36.507 1.00 84.94 223 PHE A C 1
ATOM 1789 O O . PHE A 1 223 ? 27.745 9.992 -36.469 1.00 84.94 223 PHE A O 1
ATOM 1796 N N . VAL A 1 224 ? 28.944 8.172 -35.902 1.00 86.69 224 VAL A N 1
ATOM 1797 C CA . VAL A 1 224 ? 29.988 8.899 -35.163 1.00 86.69 224 VAL A CA 1
ATOM 1798 C C . VAL A 1 224 ? 30.789 9.785 -36.110 1.00 86.69 224 VAL A C 1
ATOM 1800 O O . VAL A 1 224 ? 30.922 10.969 -35.829 1.00 86.69 224 VAL A O 1
ATOM 1803 N N . GLU A 1 225 ? 31.213 9.268 -37.265 1.00 88.75 225 GLU A N 1
ATOM 1804 C CA . GLU A 1 225 ? 31.908 10.052 -38.296 1.00 88.75 225 GLU A CA 1
ATOM 1805 C C . GLU A 1 225 ? 31.071 11.258 -38.754 1.00 88.75 225 GLU A C 1
ATOM 1807 O O . GLU A 1 225 ? 31.577 12.377 -38.872 1.00 88.75 225 GLU A O 1
ATOM 1812 N N . ALA A 1 226 ? 29.763 11.066 -38.960 1.00 89.25 226 ALA A N 1
ATOM 1813 C CA . ALA A 1 226 ? 28.858 12.156 -39.310 1.00 89.25 226 ALA A CA 1
ATOM 1814 C C . ALA A 1 226 ? 28.718 13.187 -38.174 1.00 89.25 226 ALA A C 1
ATOM 1816 O O . ALA A 1 226 ? 28.728 14.392 -38.427 1.00 89.25 226 ALA A O 1
ATOM 1817 N N . ALA A 1 227 ? 28.603 12.736 -36.924 1.00 87.56 227 ALA A N 1
ATOM 1818 C CA . ALA A 1 227 ? 28.477 13.611 -35.761 1.00 87.56 227 ALA A CA 1
ATOM 1819 C C . ALA A 1 227 ? 29.771 14.395 -35.470 1.00 87.56 227 ALA A C 1
ATOM 1821 O O . ALA A 1 227 ? 29.700 15.575 -35.127 1.00 87.56 227 ALA A O 1
ATOM 1822 N N . GLU A 1 228 ? 30.939 13.777 -35.656 1.00 90.00 228 GLU A N 1
ATOM 1823 C CA . GLU A 1 228 ? 32.252 14.428 -35.579 1.00 90.00 228 GLU A CA 1
ATOM 1824 C C . GLU A 1 228 ? 32.413 15.478 -36.677 1.00 90.00 228 GLU A C 1
ATOM 1826 O O . GLU A 1 228 ? 32.814 16.605 -36.397 1.00 90.00 228 GLU A O 1
ATOM 1831 N N . SER A 1 229 ? 32.024 15.154 -37.915 1.00 91.88 229 SER A N 1
ATOM 1832 C CA . SER A 1 229 ? 32.050 16.115 -39.019 1.00 91.88 229 SER A CA 1
ATOM 1833 C C . SER A 1 229 ? 31.165 17.333 -38.740 1.00 91.88 229 SER A C 1
ATOM 1835 O O . SER A 1 229 ? 31.568 18.463 -39.009 1.00 91.88 229 SER A O 1
ATOM 1837 N N . LEU A 1 230 ? 29.982 17.138 -38.152 1.00 90.00 230 LEU A N 1
ATOM 1838 C CA . LEU A 1 230 ? 29.111 18.245 -37.750 1.00 90.00 230 LEU A CA 1
ATOM 1839 C C . LEU A 1 230 ? 29.723 19.081 -36.617 1.00 90.00 230 LEU A C 1
ATOM 1841 O O . LEU A 1 230 ? 29.663 20.303 -36.686 1.00 90.00 230 LEU A O 1
ATOM 1845 N N . ALA A 1 231 ? 30.355 18.445 -35.626 1.00 90.12 231 ALA A N 1
ATOM 1846 C CA . ALA A 1 231 ? 31.011 19.137 -34.514 1.00 90.12 231 ALA A CA 1
ATOM 1847 C C . ALA A 1 231 ? 32.258 19.932 -34.934 1.00 90.12 231 ALA A C 1
ATOM 1849 O O . ALA A 1 231 ? 32.537 20.965 -34.342 1.00 90.12 231 ALA A O 1
ATOM 1850 N N . ILE A 1 232 ? 32.984 19.493 -35.969 1.00 90.19 232 ILE A N 1
ATOM 1851 C CA . ILE A 1 232 ? 34.113 20.251 -36.542 1.00 90.19 232 ILE A CA 1
ATOM 1852 C C . ILE A 1 232 ? 33.634 21.535 -37.232 1.00 90.19 232 ILE A C 1
ATOM 1854 O O . ILE A 1 232 ? 34.356 22.530 -37.263 1.00 90.19 232 ILE A O 1
ATOM 1858 N N . ASN A 1 233 ? 32.442 21.501 -37.831 1.00 87.44 233 ASN A N 1
ATOM 1859 C CA . ASN A 1 233 ? 31.910 22.619 -38.607 1.00 87.44 233 ASN A CA 1
ATOM 1860 C C . ASN A 1 233 ? 31.092 23.610 -37.762 1.00 87.44 233 ASN A C 1
ATOM 1862 O O . ASN A 1 233 ? 30.937 24.758 -38.175 1.00 87.44 233 ASN A O 1
ATOM 1866 N N . ASP A 1 234 ? 30.552 23.174 -36.622 1.00 90.31 234 ASP A N 1
ATOM 1867 C CA . ASP A 1 234 ? 29.709 23.984 -35.744 1.00 90.31 234 ASP A CA 1
ATOM 1868 C C . ASP A 1 234 ? 29.855 23.548 -34.273 1.00 90.31 234 ASP A C 1
ATOM 1870 O O . ASP A 1 234 ? 29.438 22.453 -33.872 1.00 90.31 234 ASP A O 1
ATOM 1874 N N . ASP A 1 235 ? 30.405 24.453 -33.459 1.00 86.44 235 ASP A N 1
ATOM 1875 C CA . ASP A 1 235 ? 30.663 24.277 -32.025 1.00 86.44 235 ASP A CA 1
ATOM 1876 C C . ASP A 1 235 ? 29.392 23.924 -31.219 1.00 86.44 235 ASP A C 1
ATOM 1878 O O . ASP A 1 235 ? 29.469 23.301 -30.156 1.00 86.44 235 ASP A O 1
ATOM 1882 N N . GLU A 1 236 ? 28.186 24.247 -31.711 1.00 87.25 236 GLU A N 1
ATOM 1883 C CA . GLU A 1 236 ? 26.927 23.867 -31.054 1.00 87.25 236 GLU A CA 1
ATOM 1884 C C . GLU A 1 236 ? 26.732 22.335 -30.997 1.00 87.25 236 GLU A C 1
ATOM 1886 O O . GLU A 1 236 ? 25.982 21.806 -30.161 1.00 87.25 236 GLU A O 1
ATOM 1891 N N . PHE A 1 237 ? 27.407 21.594 -31.881 1.00 87.62 237 PHE A N 1
ATOM 1892 C CA . PHE A 1 237 ? 27.327 20.137 -31.959 1.00 87.62 237 PHE A CA 1
ATOM 1893 C C . PHE A 1 237 ? 28.367 19.415 -31.101 1.00 87.62 237 PHE A C 1
ATOM 1895 O O . PHE A 1 237 ? 28.169 18.234 -30.808 1.00 87.62 237 PHE A O 1
ATOM 1902 N N . GLU A 1 238 ? 29.387 20.101 -30.586 1.00 87.25 238 GLU A N 1
ATOM 1903 C CA . GLU A 1 238 ? 30.425 19.493 -29.743 1.00 87.25 238 GLU A CA 1
ATOM 1904 C C . GLU A 1 238 ? 29.827 18.892 -28.456 1.00 87.25 238 GLU A C 1
ATOM 1906 O O . GLU A 1 238 ? 30.072 17.736 -28.097 1.00 87.25 238 GLU A O 1
ATOM 1911 N N . ARG A 1 239 ? 28.910 19.621 -27.805 1.00 86.69 239 ARG A N 1
ATOM 1912 C CA . ARG A 1 239 ? 28.193 19.124 -26.617 1.00 86.69 239 ARG A CA 1
ATOM 1913 C C . ARG A 1 239 ? 27.260 17.951 -26.935 1.00 86.69 239 ARG A C 1
ATOM 1915 O O . ARG A 1 239 ? 27.062 17.078 -26.087 1.00 86.69 239 ARG A O 1
ATOM 1922 N N . LYS A 1 240 ? 26.667 17.930 -28.133 1.00 88.50 240 LYS A N 1
ATOM 1923 C CA . LYS A 1 240 ? 25.771 16.850 -28.583 1.00 88.50 240 LYS A CA 1
ATOM 1924 C C . LYS A 1 240 ? 26.581 15.576 -28.833 1.00 88.50 240 LYS A C 1
ATOM 1926 O O . LYS A 1 240 ? 26.190 14.516 -28.348 1.00 88.50 240 LYS A O 1
ATOM 1931 N N . LEU A 1 241 ? 27.739 15.703 -29.484 1.00 87.50 241 LEU A N 1
ATOM 1932 C CA . LEU A 1 241 ? 28.698 14.621 -29.689 1.00 87.50 241 LEU A CA 1
ATOM 1933 C C . LEU A 1 241 ? 29.202 14.055 -28.354 1.00 87.50 241 LEU A C 1
ATOM 1935 O O . LEU A 1 241 ? 29.139 12.846 -28.143 1.00 87.50 241 LEU A O 1
ATOM 1939 N N . PHE A 1 242 ? 29.605 14.914 -27.413 1.00 86.50 242 PHE A N 1
ATOM 1940 C CA . PHE A 1 242 ? 30.053 14.480 -26.087 1.00 86.50 242 PHE A CA 1
ATOM 1941 C C . PHE A 1 242 ? 28.984 13.661 -25.341 1.00 86.50 242 PHE A C 1
ATOM 1943 O O . PHE A 1 242 ? 29.280 12.598 -24.788 1.00 86.50 242 PHE A O 1
ATOM 1950 N N . LEU A 1 243 ? 27.724 14.118 -25.346 1.00 84.75 243 LEU A N 1
ATOM 1951 C CA . LEU A 1 243 ? 26.610 13.397 -24.717 1.00 84.75 243 LEU A CA 1
ATOM 1952 C C . LEU A 1 243 ? 26.341 12.045 -25.391 1.00 84.75 243 LEU A C 1
ATOM 1954 O O . LEU A 1 243 ? 26.139 11.050 -24.695 1.00 84.75 243 LEU A O 1
ATOM 1958 N N . LEU A 1 244 ? 26.363 11.997 -26.725 1.00 83.62 244 LEU A N 1
ATOM 1959 C CA . LEU A 1 244 ? 26.168 10.767 -27.497 1.00 83.62 244 LEU A CA 1
ATOM 1960 C C . LEU A 1 244 ? 27.265 9.737 -27.197 1.00 83.62 244 LEU A C 1
ATOM 1962 O O . LEU A 1 244 ? 26.954 8.588 -26.877 1.00 83.62 244 LEU A O 1
ATOM 1966 N N . MET A 1 245 ? 28.531 10.160 -27.211 1.00 83.62 245 MET A N 1
ATOM 1967 C CA . MET A 1 245 ? 29.669 9.291 -26.898 1.00 83.62 245 MET A CA 1
ATOM 1968 C C . MET A 1 245 ? 29.640 8.800 -25.448 1.00 83.62 245 MET A C 1
ATOM 1970 O O . MET A 1 245 ? 29.924 7.630 -25.192 1.00 83.62 245 MET A O 1
ATOM 1974 N N . SER A 1 246 ? 29.211 9.649 -24.509 1.00 83.56 246 SER A N 1
ATOM 1975 C CA . SER A 1 246 ? 29.056 9.275 -23.098 1.00 83.56 246 SER A CA 1
ATOM 1976 C C . SER A 1 246 ? 28.002 8.179 -22.898 1.00 83.56 246 SER A C 1
ATOM 1978 O O . SER A 1 246 ? 28.232 7.229 -22.150 1.00 83.56 246 SER A O 1
ATOM 1980 N N . ILE A 1 247 ? 26.857 8.275 -23.587 1.00 78.81 247 ILE A N 1
ATOM 1981 C CA . ILE A 1 247 ? 25.798 7.251 -23.537 1.00 78.81 247 ILE A CA 1
ATOM 1982 C C . ILE A 1 247 ? 26.290 5.940 -24.159 1.00 78.81 247 ILE A C 1
ATOM 1984 O O . ILE A 1 247 ? 26.074 4.872 -23.588 1.00 78.81 247 ILE A O 1
ATOM 1988 N N . TYR A 1 248 ? 26.977 6.009 -25.302 1.00 74.31 248 TYR A N 1
ATOM 1989 C CA . TYR A 1 248 ? 27.499 4.825 -25.983 1.00 74.31 248 TYR A CA 1
ATOM 1990 C C . TYR A 1 248 ? 28.526 4.068 -25.132 1.00 74.31 248 TYR A C 1
ATOM 1992 O O . TYR A 1 248 ? 28.444 2.848 -24.995 1.00 74.31 248 TYR A O 1
ATOM 2000 N N . GLN A 1 249 ? 29.470 4.782 -24.519 1.00 72.38 249 GLN A N 1
ATOM 2001 C CA . GLN A 1 249 ? 30.525 4.161 -23.721 1.00 72.38 249 GLN A CA 1
ATOM 2002 C C . GLN A 1 249 ? 29.985 3.553 -22.417 1.00 72.38 249 GLN A C 1
ATOM 2004 O O . GLN A 1 249 ? 30.458 2.500 -21.996 1.00 72.38 249 GLN A O 1
ATOM 2009 N N . ALA A 1 250 ? 28.949 4.157 -21.824 1.00 66.75 250 ALA A N 1
ATOM 2010 C CA . ALA A 1 250 ? 28.280 3.634 -20.632 1.00 66.75 250 ALA A CA 1
ATOM 2011 C C . ALA A 1 250 ? 27.451 2.360 -20.891 1.00 66.75 250 ALA A C 1
ATOM 2013 O O . ALA A 1 250 ? 27.243 1.577 -19.971 1.00 66.75 250 ALA A O 1
ATOM 2014 N N . LEU A 1 251 ? 26.989 2.136 -22.126 1.00 58.62 251 LEU A N 1
ATOM 2015 C CA . LEU A 1 251 ? 26.213 0.951 -22.522 1.00 58.62 251 LEU A CA 1
ATOM 2016 C C . LEU A 1 251 ? 27.087 -0.233 -22.977 1.00 58.62 251 LEU A C 1
ATOM 2018 O O . LEU A 1 251 ? 26.555 -1.277 -23.348 1.00 58.62 251 LEU A O 1
ATOM 2022 N N . ARG A 1 252 ? 28.417 -0.070 -22.983 1.00 52.72 252 ARG A N 1
ATOM 2023 C CA . ARG A 1 252 ? 29.390 -1.074 -23.448 1.00 52.72 252 ARG A CA 1
ATOM 2024 C C . ARG A 1 252 ? 30.045 -1.876 -22.306 1.00 52.72 252 ARG A C 1
ATOM 2026 O O . ARG A 1 252 ? 31.030 -2.565 -22.568 1.00 52.72 252 ARG A O 1
ATOM 2033 N N . ILE A 1 253 ? 29.527 -1.764 -21.077 1.00 39.22 253 ILE A N 1
ATOM 2034 C CA . ILE A 1 253 ? 29.992 -2.456 -19.857 1.00 39.22 253 ILE A CA 1
ATOM 2035 C C . ILE A 1 253 ? 28.973 -3.519 -19.448 1.00 39.22 253 ILE A C 1
ATOM 2037 O O . ILE A 1 253 ? 27.767 -3.188 -19.441 1.00 39.22 253 ILE A O 1
#

Foldseek 3Di:
DPPPPPDDPQDFPDFQAQQDADPVQLVPADLPDRPSGDPVSVVVQVPFPVQQVLVVLSSLLSNLCVPPQDDPNNVLLSLLSSLLSRCSRTRVNHHSQPDALVNVVVSLVCQQPPDPSQEQPDDDHQWDFPDPDPPGPDIDGDPSDHSFYQDPDDPLDVPGRGDALCSSLSSLVSLQSSLVVCVVVVNHPDRRSVVVNVVSPSPDDPPPPVVPPDDDPVSVVVVLVVLVVVCVVDVVSVVVSVVVVVVVVVVPD

Secondary structure (DSSP, 8-state):
--STT-------SS--------HHHHTTS-SSS-TT--HHHHHHHHTS-GGG-HHHHHHHHHHHHHHH--GGGHHHHHHHHHHHHHHHHHTS---GGG--HHHHHHHHHHHHS--GGGEESS---SEEESSSSTT---EEE-TT--SEE-----TTSTT-SS--HHHHHHHHHHHHHHHHHHHHTTS-SS-TTHHHHHTTTTSPP-----STT---HHHHHHHHHHHHHHHHH-GGGHHHHHHHHHHHHHTT-

Sequence (253 aa):
MAELMLLGDWKMDVPPFPCFFGLKDFQGLNTHDLDKENSEVRQKLDGIDIRCAALSSYSLVKAFLLEHALGSRFGIYRSAIEKLLLWCLLVVEKPIIQLDEQDIRAFMDFCLCPPDDWVAKQPEKRLRRASNKRTSKVFVVNAFWRPFRTGPVREEVSGARISGYASLAVELAVINSFYLFLYAEDLIDINPAGSLHRSKHYSGREAIHNGAKSFSISDWNLFVEAAESLAINDDEFERKLFLLMSIYQALRI

InterPro domains:
  IPR010998 Integrase/recombinase, N-terminal [G3DSA:1.10.150.130] (76-194)

pLDDT: mean 84.29, std 16.05, range [28.91, 98.69]

Radius of gyration: 23.73 Å; chains: 1; bounding box: 55×53×59 Å

Organism: NCBI:txid78544